Protein AF-R1EHR0-F1 (afdb_monomer)

Radius of gyration: 16.48 Å; Cα contacts (8 Å, |Δi|>4): 442; chains: 1; bounding box: 37×35×47 Å

InterPro domains:
  IPR012317 Poly(ADP-ribose) polymerase, catalytic domain [PF00644] (26-202)
  IPR012317 Poly(ADP-ribose) polymerase, catalytic domain [PS51059] (1-203)
  IPR051712 Mono-ADP-ribosyltransferase and antiviral protein [PTHR45740] (24-202)

pLDDT: mean 91.63, std 8.59, range [59.06, 98.81]

Solvent-accessible surface area (backbone atoms only — not comparable to full-atom values): 10746 Å² total; per-residue (Å²): 103,61,62,58,54,45,67,35,28,55,92,87,27,38,68,25,45,95,95,40,82,20,40,69,67,39,42,64,76,46,75,44,74,51,87,43,70,68,54,49,49,45,22,51,52,44,52,50,53,53,50,55,49,33,72,38,94,90,31,66,43,69,79,69,100,66,88,87,52,94,94,42,52,62,73,38,42,34,40,77,31,24,32,34,31,32,50,69,57,50,53,48,31,54,75,70,44,62,60,34,91,76,32,56,60,82,29,45,77,9,23,29,48,66,30,16,73,27,40,40,62,21,50,70,46,36,76,46,54,44,100,85,58,35,32,29,37,33,42,19,44,35,50,31,36,42,54,44,78,41,53,73,74,76,39,35,83,32,66,54,42,64,64,78,44,97,93,39,57,28,53,9,34,39,38,44,46,82,93,42,88,61,55,36,39,33,36,48,53,45,44,40,38,40,60,42,28,44,38,28,27,32,100

Sequence (203 aa):
MQVLLRTTPLNGHAAGCQGRPGLRGATVTKVERVENTLLWKSYCTKRAEMSQLAGLPGGAVPAIAIPRHEMLDASLNEIYLFHGTDPTTARLISRWGFDERVADMGGLYGAGTYFAENSCKSMQYTKQPNSSGEFTIIYSRVLLGHAFHTSARSQTQWRRAPDRQPGLPHDSVVASGGSQVHREFIVYDRAQTYPEFIIYFKP

Structure (mmCIF, N/CA/C/O backbone):
data_AF-R1EHR0-F1
#
_entry.id   AF-R1EHR0-F1
#
loop_
_atom_site.group_PDB
_atom_site.id
_atom_site.type_symbol
_atom_site.label_atom_id
_atom_site.label_alt_id
_atom_site.label_comp_id
_atom_site.label_asym_id
_atom_site.label_entity_id
_atom_site.label_seq_id
_atom_site.pdbx_PDB_ins_code
_atom_site.Cartn_x
_atom_site.Cartn_y
_atom_site.Cartn_z
_atom_site.occupancy
_atom_site.B_iso_or_equiv
_atom_site.auth_seq_id
_atom_site.auth_comp_id
_atom_site.auth_asym_id
_atom_site.auth_atom_id
_atom_site.pdbx_PDB_model_num
ATOM 1 N N . MET A 1 1 ? -6.532 -13.343 10.272 1.00 82.38 1 MET A N 1
ATOM 2 C CA . MET A 1 1 ? -6.351 -11.904 10.580 1.00 82.38 1 MET A CA 1
ATOM 3 C C . MET A 1 1 ? -5.867 -11.629 11.999 1.00 82.38 1 MET A C 1
ATOM 5 O O . MET A 1 1 ? -4.886 -10.915 12.125 1.00 82.38 1 MET A O 1
ATOM 9 N N . GLN A 1 2 ? -6.463 -12.198 13.057 1.00 84.56 2 GLN A N 1
ATOM 10 C CA . GLN A 1 2 ? -5.980 -11.980 14.434 1.00 84.56 2 GLN A CA 1
ATOM 11 C C . GLN A 1 2 ? -4.496 -12.333 14.624 1.00 84.56 2 GLN A C 1
ATOM 13 O O . GLN A 1 2 ? -3.740 -11.523 15.155 1.00 84.56 2 GLN A O 1
ATOM 18 N N . VAL A 1 3 ? -4.087 -13.525 14.172 1.00 82.31 3 VAL A N 1
ATOM 19 C CA . VAL A 1 3 ? -2.684 -13.971 14.207 1.00 82.31 3 VAL A CA 1
ATOM 20 C C . VAL A 1 3 ? -1.823 -13.031 13.371 1.00 82.31 3 VAL A C 1
ATOM 22 O O . VAL A 1 3 ? -0.918 -12.417 13.913 1.00 82.31 3 VAL A O 1
ATOM 25 N N . LEU A 1 4 ? -2.188 -12.822 12.102 1.00 84.81 4 LEU A N 1
ATOM 26 C CA . LEU A 1 4 ? -1.493 -11.921 11.178 1.00 84.81 4 LEU A CA 1
ATOM 27 C C . LEU A 1 4 ? -1.217 -10.532 11.790 1.00 84.81 4 LEU A C 1
ATOM 29 O O . LEU A 1 4 ? -0.087 -10.055 11.732 1.00 84.81 4 LEU A O 1
ATOM 33 N N . LEU A 1 5 ? -2.216 -9.896 12.411 1.00 81.38 5 LEU A N 1
ATOM 34 C CA . LEU A 1 5 ? -2.055 -8.578 13.031 1.00 81.38 5 LEU A CA 1
ATOM 35 C C . LEU A 1 5 ? -1.012 -8.605 14.161 1.00 81.38 5 LEU A C 1
ATOM 37 O O . LEU A 1 5 ? -0.211 -7.679 14.271 1.00 81.38 5 LEU A O 1
ATOM 41 N N . ARG A 1 6 ? -0.999 -9.677 14.966 1.00 81.44 6 ARG A N 1
ATOM 42 C CA . ARG A 1 6 ? -0.124 -9.846 16.138 1.00 81.44 6 ARG A CA 1
ATOM 43 C C . ARG A 1 6 ? 1.275 -10.378 15.812 1.00 81.44 6 ARG A C 1
ATOM 45 O O . ARG A 1 6 ? 2.187 -10.123 16.591 1.00 81.44 6 ARG A O 1
ATOM 52 N N . THR A 1 7 ? 1.454 -11.116 14.714 1.00 77.75 7 THR A N 1
ATOM 53 C CA . THR A 1 7 ? 2.721 -11.798 14.372 1.00 77.75 7 THR A CA 1
ATOM 54 C C 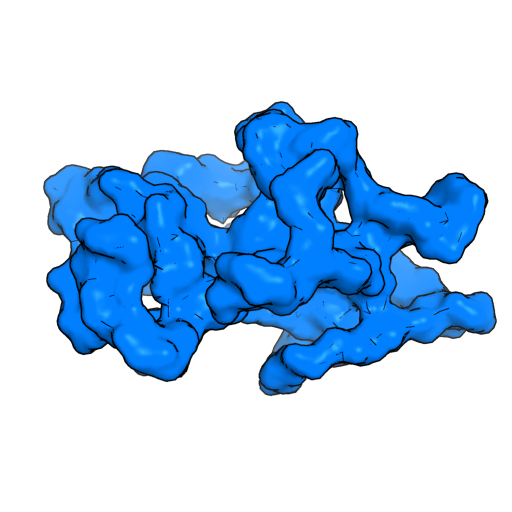. THR A 1 7 ? 3.551 -11.081 13.315 1.00 77.75 7 THR A C 1
ATOM 56 O O . THR A 1 7 ? 4.719 -11.404 13.145 1.00 77.75 7 THR A O 1
ATOM 59 N N . THR A 1 8 ? 2.972 -10.115 12.603 1.00 79.44 8 THR A N 1
ATOM 60 C CA . THR A 1 8 ? 3.698 -9.264 11.649 1.00 79.44 8 THR A CA 1
ATOM 61 C C . THR A 1 8 ? 4.453 -8.062 12.239 1.00 79.44 8 THR A C 1
ATOM 63 O O . THR A 1 8 ? 5.215 -7.467 11.478 1.00 79.44 8 THR A O 1
ATOM 66 N N . PRO A 1 9 ? 4.328 -7.649 13.521 1.00 79.06 9 PRO A N 1
ATOM 67 C CA . PRO A 1 9 ? 5.224 -6.642 14.083 1.00 79.06 9 PRO A CA 1
ATOM 68 C C . PRO A 1 9 ? 6.695 -7.053 13.962 1.00 79.06 9 PRO A C 1
ATOM 70 O O . PRO A 1 9 ? 7.036 -8.215 14.170 1.00 79.06 9 PRO A O 1
ATOM 73 N N . LEU A 1 10 ? 7.575 -6.092 13.668 1.00 76.75 10 LEU A N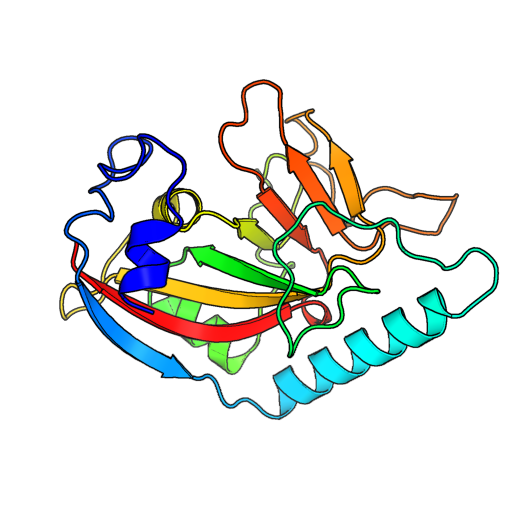 1
ATOM 74 C CA . LEU A 1 10 ? 9.018 -6.340 13.659 1.00 76.75 10 LEU A CA 1
ATOM 75 C C . LEU A 1 10 ? 9.487 -6.778 15.058 1.00 76.75 10 LEU A C 1
ATOM 77 O O . LEU A 1 10 ? 8.996 -6.253 16.059 1.00 76.75 10 LEU A O 1
ATOM 81 N N . ASN A 1 11 ? 10.424 -7.726 15.126 1.00 67.69 11 ASN A N 1
ATOM 82 C CA . ASN A 1 11 ? 10.955 -8.292 16.372 1.00 67.69 11 ASN A CA 1
ATOM 83 C C . ASN A 1 11 ? 11.207 -7.212 17.443 1.00 67.69 11 ASN A C 1
ATOM 85 O O . ASN A 1 11 ? 11.929 -6.248 17.210 1.00 67.69 11 ASN A O 1
ATOM 89 N N . GLY A 1 12 ? 10.580 -7.364 18.615 1.00 63.03 12 GLY A N 1
ATOM 90 C CA . GLY A 1 12 ? 10.666 -6.405 19.728 1.00 63.03 12 GLY A CA 1
ATOM 91 C C . GLY A 1 12 ? 9.600 -5.299 19.733 1.00 63.03 12 GLY A C 1
ATOM 92 O O . GLY A 1 12 ? 9.347 -4.712 20.779 1.00 63.03 12 GLY A O 1
ATOM 93 N N . HIS A 1 13 ? 8.888 -5.069 18.625 1.00 70.06 13 HIS A N 1
ATOM 94 C CA . HIS A 1 13 ? 7.850 -4.031 18.504 1.00 70.06 13 HIS A CA 1
ATOM 95 C C . HIS A 1 13 ? 6.428 -4.551 18.792 1.00 70.06 13 HIS A C 1
ATOM 97 O O . HIS A 1 13 ? 5.432 -3.894 18.488 1.00 70.06 13 HIS A O 1
ATOM 103 N N . ALA A 1 14 ? 6.295 -5.728 19.414 1.00 63.88 14 ALA A N 1
ATOM 104 C CA . ALA A 1 14 ? 4.995 -6.264 19.832 1.00 63.88 14 ALA A CA 1
ATOM 105 C C . ALA A 1 14 ? 4.290 -5.356 20.865 1.00 63.88 14 ALA A C 1
ATOM 107 O O . ALA A 1 14 ? 3.060 -5.325 20.927 1.00 63.88 14 ALA A O 1
ATOM 108 N N . ALA A 1 15 ? 5.066 -4.589 21.641 1.00 63.53 15 ALA A N 1
ATOM 109 C CA . ALA A 1 15 ? 4.585 -3.593 22.601 1.00 63.53 15 ALA A CA 1
ATOM 110 C C . ALA A 1 15 ? 4.277 -2.217 21.975 1.00 63.53 15 ALA A C 1
ATOM 112 O O . ALA A 1 15 ? 3.815 -1.329 22.685 1.00 63.53 15 ALA A O 1
ATOM 113 N N . GLY A 1 16 ? 4.462 -2.063 20.659 1.00 62.69 16 GLY A N 1
ATOM 114 C CA . GLY A 1 16 ? 4.126 -0.854 19.909 1.00 62.69 16 GLY A CA 1
ATOM 115 C C . GLY A 1 16 ? 5.330 -0.223 19.220 1.00 62.69 16 GLY A C 1
ATOM 116 O O . GLY A 1 16 ? 6.471 -0.642 19.401 1.00 62.69 16 GLY A O 1
ATOM 117 N N . CYS A 1 17 ? 5.056 0.806 18.421 1.00 69.56 17 CYS A N 1
ATOM 118 C CA . CYS A 1 17 ? 6.059 1.672 17.809 1.00 69.56 17 CYS A CA 1
ATOM 119 C C . CYS A 1 17 ? 5.778 3.120 18.225 1.00 69.56 17 CYS A C 1
ATOM 121 O O . CYS A 1 17 ? 4.619 3.532 18.222 1.00 69.56 17 CYS A O 1
ATOM 123 N N . GLN A 1 18 ? 6.822 3.898 18.538 1.00 66.25 18 GLN A N 1
ATOM 124 C CA . GLN A 1 18 ? 6.728 5.348 18.786 1.00 66.25 18 GLN A CA 1
ATOM 125 C C . GLN A 1 18 ? 5.614 5.760 19.779 1.00 66.25 18 GLN A C 1
ATOM 127 O O . GLN A 1 18 ? 4.762 6.588 19.465 1.00 66.25 18 GLN A O 1
ATOM 132 N N . GLY A 1 19 ? 5.586 5.165 20.977 1.00 59.06 19 GLY A N 1
ATOM 133 C CA . GLY A 1 19 ? 4.660 5.578 22.046 1.00 59.06 19 GLY A CA 1
ATOM 134 C C . GLY A 1 19 ? 3.182 5.229 21.817 1.00 59.06 19 GLY A C 1
ATOM 135 O O . GLY A 1 19 ? 2.318 5.740 22.524 1.00 59.06 19 GLY A O 1
ATOM 136 N N . ARG A 1 20 ? 2.868 4.370 20.839 1.00 65.88 20 ARG A N 1
ATOM 137 C CA . ARG A 1 20 ? 1.516 3.833 20.613 1.00 65.88 20 ARG A CA 1
ATOM 138 C C . ARG A 1 20 ? 1.333 2.479 21.313 1.00 65.88 20 ARG A C 1
ATOM 140 O O . ARG A 1 20 ? 2.311 1.737 21.407 1.00 65.88 20 ARG A O 1
ATOM 147 N N . PRO A 1 21 ? 0.107 2.127 21.752 1.00 64.62 21 PRO A N 1
ATOM 148 C CA . PRO A 1 21 ? -0.185 0.815 22.321 1.00 64.62 21 PRO A CA 1
ATOM 149 C C . PRO A 1 21 ? 0.243 -0.326 21.395 1.00 64.62 21 PRO A C 1
ATOM 151 O O . PRO A 1 21 ? 0.087 -0.255 20.173 1.00 64.62 21 PRO A O 1
ATOM 154 N N . GLY A 1 22 ? 0.793 -1.379 21.989 1.00 69.94 22 GLY A N 1
ATOM 155 C CA . GLY A 1 22 ? 1.277 -2.540 21.261 1.00 69.94 22 GLY A CA 1
ATOM 156 C C . GLY A 1 22 ? 0.188 -3.403 20.657 1.00 69.94 22 GLY A C 1
ATOM 157 O O . GLY A 1 22 ? -0.913 -3.512 21.180 1.00 69.94 22 GLY A O 1
ATOM 158 N N . LEU A 1 23 ? 0.541 -4.104 19.581 1.00 78.88 23 LEU A N 1
ATOM 159 C CA . LEU A 1 23 ? -0.352 -5.072 18.947 1.00 78.88 23 LEU A CA 1
ATOM 160 C C . LEU A 1 23 ? -0.431 -6.407 19.698 1.00 78.88 23 LEU A C 1
ATOM 162 O O . LEU A 1 23 ? -1.287 -7.221 19.374 1.00 78.88 23 LEU A O 1
ATOM 166 N N . ARG A 1 24 ? 0.411 -6.644 20.715 1.00 77.44 24 ARG A N 1
ATOM 167 C CA . ARG A 1 24 ? 0.415 -7.895 21.498 1.00 77.44 24 ARG A CA 1
ATOM 168 C C . ARG A 1 24 ? -0.945 -8.205 22.141 1.00 77.44 24 ARG A C 1
ATOM 170 O O . ARG A 1 24 ? -1.337 -9.369 22.160 1.00 77.44 24 ARG A O 1
ATOM 177 N N . GLY A 1 25 ? -1.639 -7.183 22.647 1.00 79.50 25 GLY A N 1
ATOM 178 C CA . GLY A 1 25 ? -2.981 -7.287 23.238 1.00 79.50 25 GLY A CA 1
ATOM 179 C C . GLY A 1 25 ? -4.120 -7.070 22.241 1.00 79.50 25 GLY A C 1
ATOM 180 O O . GLY A 1 25 ? -5.253 -7.474 22.508 1.00 79.50 25 GLY A O 1
ATOM 181 N N . ALA A 1 26 ? -3.808 -6.534 21.056 1.00 87.50 26 ALA A N 1
ATOM 182 C CA . ALA A 1 26 ? -4.821 -6.042 20.142 1.00 87.50 26 ALA A CA 1
ATOM 183 C C . ALA A 1 26 ? -5.785 -7.150 19.717 1.00 87.50 26 ALA A C 1
ATOM 185 O O . ALA A 1 26 ? -5.371 -8.202 19.219 1.00 87.50 26 ALA A O 1
ATOM 186 N N . THR A 1 27 ? -7.078 -6.925 19.900 1.00 92.56 27 THR A N 1
ATOM 187 C CA . THR A 1 27 ? -8.141 -7.872 19.565 1.00 92.56 27 THR A CA 1
ATOM 188 C C . THR A 1 27 ? -8.855 -7.400 18.312 1.00 92.56 27 THR A C 1
ATOM 190 O O . THR A 1 27 ? -9.436 -6.319 18.296 1.00 92.56 27 THR A O 1
ATOM 193 N N . VAL A 1 28 ? -8.792 -8.209 17.256 1.00 95.06 28 VAL A N 1
ATOM 194 C CA . VAL A 1 28 ? -9.558 -8.007 16.027 1.00 95.06 28 VAL A CA 1
ATOM 195 C C . VAL A 1 28 ? -11.023 -8.238 16.360 1.00 95.06 28 VAL A C 1
ATOM 197 O O . VAL A 1 28 ? -11.415 -9.344 16.723 1.00 95.06 28 VAL A O 1
ATOM 200 N N . THR A 1 29 ? -11.820 -7.186 16.243 1.00 96.06 29 THR A N 1
ATOM 201 C CA . THR A 1 29 ? -13.256 -7.218 16.528 1.00 96.06 29 THR A CA 1
ATOM 202 C C . THR A 1 29 ? -14.062 -7.529 15.278 1.00 96.06 29 THR A C 1
ATOM 204 O O . THR A 1 29 ? -15.100 -8.182 15.357 1.00 96.06 29 THR A O 1
ATOM 207 N N . LYS A 1 30 ? -13.578 -7.090 14.110 1.00 95.44 30 LYS A N 1
ATOM 208 C CA . LYS A 1 30 ? -14.251 -7.299 12.830 1.00 95.44 30 LYS A CA 1
ATOM 209 C C . LYS A 1 30 ? -13.258 -7.289 11.675 1.00 95.44 30 LYS A C 1
ATOM 211 O O . LYS A 1 30 ? -12.283 -6.544 11.682 1.00 95.44 30 LYS A O 1
ATOM 216 N N . VAL A 1 31 ? -13.537 -8.087 10.651 1.00 97.50 31 VAL A N 1
ATOM 217 C CA . VAL A 1 31 ? -12.852 -8.017 9.357 1.00 97.50 31 VAL A CA 1
ATOM 218 C C . VAL A 1 31 ? -13.921 -7.876 8.292 1.00 97.50 31 VAL A C 1
ATOM 220 O O . VAL A 1 31 ? -14.832 -8.693 8.221 1.00 97.50 31 VAL A O 1
ATOM 223 N N . GLU A 1 32 ? -13.808 -6.844 7.471 1.00 97.56 32 GLU A N 1
ATOM 224 C CA . GLU A 1 32 ? -14.659 -6.660 6.304 1.00 97.56 32 GLU A CA 1
ATOM 225 C C . GLU A 1 32 ? -13.831 -6.911 5.055 1.00 97.56 32 GLU A C 1
ATOM 227 O O . GLU A 1 32 ? -12.786 -6.288 4.868 1.00 97.56 32 GLU A O 1
ATOM 232 N N . ARG A 1 33 ? -14.300 -7.816 4.197 1.00 98.12 33 ARG A N 1
ATOM 233 C CA . ARG A 1 33 ? -13.772 -7.948 2.843 1.00 98.12 33 ARG A CA 1
ATOM 234 C C . ARG A 1 33 ? -14.441 -6.895 1.969 1.00 98.12 33 ARG A C 1
ATOM 236 O O . ARG A 1 33 ? -15.664 -6.784 1.956 1.00 98.12 33 ARG A O 1
ATOM 243 N N . VAL A 1 34 ? -13.638 -6.117 1.260 1.00 98.25 34 VAL A N 1
ATOM 244 C CA . VAL A 1 34 ? -14.128 -5.139 0.295 1.00 98.25 34 VAL A CA 1
ATOM 245 C C . VAL A 1 34 ? -14.455 -5.877 -0.996 1.00 98.25 34 VAL A C 1
ATOM 247 O O . VAL A 1 34 ? -13.596 -6.530 -1.589 1.00 98.25 34 VAL A O 1
ATOM 250 N N . GLU A 1 35 ? -15.707 -5.772 -1.428 1.00 97.94 35 GLU A N 1
ATOM 251 C CA . GLU A 1 35 ? -16.209 -6.336 -2.682 1.00 97.94 35 GLU A CA 1
ATOM 252 C C . GLU A 1 35 ? -16.620 -5.193 -3.614 1.00 97.94 35 GLU A C 1
ATOM 254 O O . GLU A 1 35 ? -17.795 -4.873 -3.774 1.00 97.94 35 GLU A O 1
ATOM 259 N N . ASN A 1 36 ? -15.624 -4.520 -4.195 1.00 98.44 36 ASN A N 1
ATOM 260 C CA . ASN A 1 36 ? -15.843 -3.379 -5.078 1.00 98.44 36 ASN A CA 1
ATOM 261 C C . ASN A 1 36 ? -15.431 -3.742 -6.508 1.00 98.44 36 ASN A C 1
ATOM 263 O O . ASN A 1 36 ? -14.244 -3.780 -6.834 1.00 98.44 36 ASN A O 1
ATOM 267 N N . THR A 1 37 ? -16.416 -4.010 -7.366 1.00 98.31 37 THR A N 1
ATOM 268 C CA . THR A 1 37 ? -16.192 -4.513 -8.730 1.00 98.31 37 THR A CA 1
ATOM 269 C C . THR A 1 37 ? -15.451 -3.520 -9.623 1.00 98.31 37 THR A C 1
ATOM 271 O O . THR A 1 37 ? -14.665 -3.940 -10.472 1.00 98.31 37 THR A O 1
ATOM 274 N N . LEU A 1 38 ? -15.649 -2.213 -9.425 1.00 98.44 38 LEU A N 1
ATOM 275 C CA . LEU A 1 38 ? -14.973 -1.175 -10.205 1.00 98.44 38 LEU A CA 1
ATOM 276 C C . LEU A 1 38 ? -13.492 -1.077 -9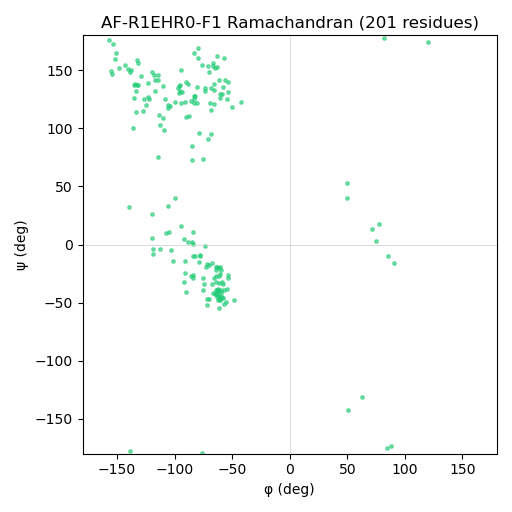.833 1.00 98.44 38 LEU A C 1
ATOM 278 O O . LEU A 1 38 ? -12.639 -1.081 -10.721 1.00 98.44 38 LEU A O 1
ATOM 282 N N . LEU A 1 39 ? -13.183 -1.059 -8.532 1.00 98.62 39 LEU A N 1
ATOM 283 C CA . LEU A 1 39 ? -11.796 -1.072 -8.058 1.00 98.62 39 LEU A CA 1
ATOM 284 C C . LEU A 1 39 ? -11.091 -2.368 -8.449 1.00 98.62 39 LEU A C 1
ATOM 286 O O . LEU A 1 39 ? -9.963 -2.325 -8.931 1.00 98.62 39 LEU A O 1
ATOM 290 N N . TRP A 1 40 ? -11.774 -3.507 -8.309 1.00 98.62 40 TRP A N 1
ATOM 291 C CA . TRP A 1 40 ? -11.230 -4.802 -8.704 1.00 98.62 40 TRP A CA 1
ATOM 292 C C . TRP A 1 40 ? -10.905 -4.843 -10.197 1.00 98.62 40 TRP A C 1
ATOM 294 O O . TRP A 1 40 ? -9.810 -5.244 -10.577 1.00 98.62 40 TRP A O 1
ATOM 304 N N . LYS A 1 41 ? -11.810 -4.354 -11.056 1.00 98.69 41 LYS A N 1
ATOM 305 C CA . LYS A 1 41 ? -11.562 -4.275 -12.500 1.00 98.69 41 LYS A CA 1
ATOM 306 C C . LYS A 1 41 ? -10.362 -3.381 -12.816 1.00 98.69 41 LYS A C 1
ATOM 308 O O . LYS A 1 41 ? -9.503 -3.802 -13.582 1.00 98.69 41 LYS A O 1
ATOM 313 N N . SER A 1 42 ? -10.280 -2.195 -12.207 1.00 98.56 42 SER A N 1
ATOM 314 C CA . SER A 1 42 ? -9.139 -1.284 -12.386 1.00 98.56 42 SER A CA 1
ATOM 315 C C . SER A 1 42 ? -7.819 -1.951 -11.995 1.00 98.56 42 SER A C 1
ATOM 317 O O . SER A 1 42 ? -6.851 -1.898 -12.751 1.00 98.56 42 SER A O 1
ATOM 319 N N . TYR A 1 43 ? -7.801 -2.624 -10.844 1.00 98.81 43 TYR A N 1
ATOM 320 C CA . TYR A 1 43 ? -6.645 -3.357 -10.344 1.00 98.81 43 TYR A CA 1
ATOM 321 C C . TYR A 1 43 ? -6.238 -4.512 -11.269 1.00 98.81 43 TYR A C 1
ATOM 323 O O . TYR A 1 43 ? -5.075 -4.634 -11.646 1.00 98.81 43 TYR A O 1
ATOM 331 N N . CYS A 1 44 ? -7.194 -5.342 -11.696 1.00 98.62 44 CYS A N 1
ATOM 332 C CA . CYS A 1 44 ? -6.929 -6.449 -12.612 1.00 98.62 44 CYS A CA 1
ATOM 333 C C . CYS A 1 44 ? -6.419 -5.972 -13.973 1.00 98.62 44 CYS A C 1
ATOM 335 O O . CYS A 1 44 ? -5.525 -6.604 -14.533 1.00 98.62 44 CYS A O 1
ATOM 337 N N . THR A 1 45 ? -6.953 -4.865 -14.499 1.00 98.75 45 THR A N 1
ATOM 338 C CA . THR A 1 45 ? -6.449 -4.255 -15.733 1.00 98.75 45 THR A CA 1
ATOM 339 C C . THR A 1 45 ? -4.999 -3.811 -15.561 1.00 98.75 45 THR A C 1
ATOM 341 O O . THR A 1 45 ? -4.172 -4.170 -16.397 1.00 98.75 45 THR A O 1
ATOM 344 N N . LYS A 1 46 ? -4.660 -3.132 -14.456 1.00 98.69 46 LYS A N 1
ATOM 345 C CA . LYS A 1 46 ? -3.275 -2.722 -14.190 1.00 98.69 46 LYS A CA 1
ATOM 346 C C . LYS A 1 46 ? -2.335 -3.918 -14.021 1.00 98.69 46 LYS A C 1
ATOM 348 O O . LYS A 1 46 ? -1.241 -3.927 -14.575 1.00 98.69 46 LYS A O 1
ATOM 353 N N . ARG A 1 47 ? -2.779 -4.965 -13.319 1.00 98.56 47 ARG A N 1
ATOM 354 C CA . ARG A 1 47 ? -2.040 -6.229 -13.175 1.00 98.56 47 ARG A CA 1
ATOM 355 C C . ARG A 1 47 ? -1.756 -6.878 -14.531 1.00 98.56 47 ARG A C 1
ATOM 357 O O . ARG A 1 47 ? -0.634 -7.310 -14.772 1.00 98.56 47 ARG A O 1
ATOM 364 N N . ALA A 1 48 ? -2.747 -6.928 -15.421 1.00 98.38 48 ALA A N 1
ATOM 365 C CA . ALA A 1 48 ? -2.586 -7.487 -16.762 1.00 98.38 48 ALA A CA 1
ATOM 366 C C . ALA A 1 48 ? -1.630 -6.651 -17.631 1.00 98.38 48 ALA A C 1
ATOM 368 O O . ALA A 1 48 ? -0.782 -7.223 -18.308 1.00 98.38 48 ALA A O 1
ATOM 369 N N . GLU A 1 49 ? -1.723 -5.319 -17.571 1.00 98.06 49 GLU A N 1
ATOM 370 C CA . GLU A 1 49 ? -0.792 -4.396 -18.238 1.00 98.06 49 GLU A CA 1
ATOM 371 C C . GLU A 1 49 ? 0.655 -4.645 -17.786 1.00 98.06 49 GLU A C 1
ATOM 373 O O . GLU A 1 49 ? 1.535 -4.877 -18.615 1.00 98.06 49 GLU A O 1
ATOM 378 N N . MET A 1 50 ? 0.898 -4.679 -16.472 1.00 98.00 50 MET A N 1
ATOM 379 C CA . MET A 1 50 ? 2.230 -4.943 -15.916 1.00 98.00 50 MET A CA 1
ATOM 380 C C . MET A 1 50 ? 2.744 -6.339 -16.293 1.00 98.00 50 MET A C 1
ATOM 382 O O . MET A 1 50 ? 3.917 -6.484 -16.620 1.00 98.00 50 MET A O 1
ATOM 386 N N . SER A 1 51 ? 1.872 -7.354 -16.310 1.00 97.62 51 SER A N 1
ATOM 387 C CA . SER A 1 51 ? 2.211 -8.717 -16.750 1.00 97.62 51 SER A CA 1
ATOM 388 C C . SER A 1 51 ? 2.648 -8.761 -18.216 1.00 97.62 51 SER A C 1
ATOM 390 O O . SER A 1 51 ? 3.667 -9.368 -18.542 1.00 97.62 51 SER A O 1
ATOM 392 N N . GLN A 1 52 ? 1.930 -8.063 -19.101 1.00 96.75 52 GLN A N 1
ATOM 393 C CA . GLN A 1 52 ? 2.295 -7.970 -20.515 1.00 96.75 52 GLN A CA 1
ATOM 394 C C . GLN A 1 52 ? 3.647 -7.282 -20.703 1.00 96.75 52 GLN A C 1
ATOM 396 O O . GLN A 1 52 ? 4.490 -7.795 -21.435 1.00 96.75 52 GLN A O 1
ATOM 401 N N . LEU A 1 53 ? 3.879 -6.163 -20.008 1.00 94.38 53 LEU A N 1
ATOM 402 C CA . LEU A 1 53 ? 5.161 -5.458 -20.042 1.00 94.38 53 LEU A CA 1
ATOM 403 C C . LEU A 1 53 ? 6.304 -6.325 -19.501 1.00 94.38 53 LEU A C 1
ATOM 405 O O . LEU A 1 53 ? 7.390 -6.324 -20.078 1.00 94.38 53 LEU A O 1
ATOM 409 N N . ALA A 1 54 ? 6.055 -7.101 -18.443 1.00 94.44 54 ALA A N 1
ATOM 410 C CA . ALA A 1 54 ? 7.041 -8.007 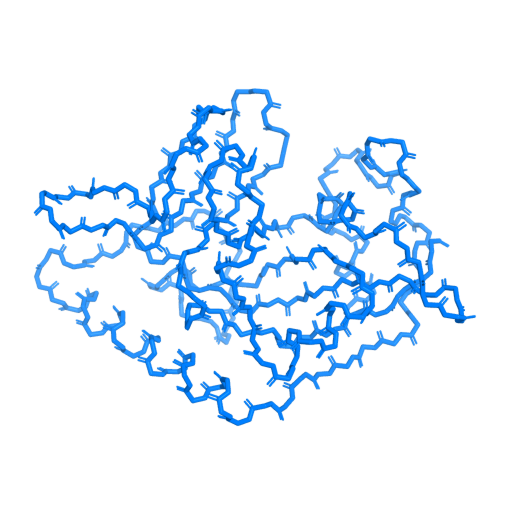-17.865 1.00 94.44 54 ALA A CA 1
ATOM 411 C C . ALA A 1 54 ? 7.434 -9.158 -18.808 1.00 94.44 54 ALA A 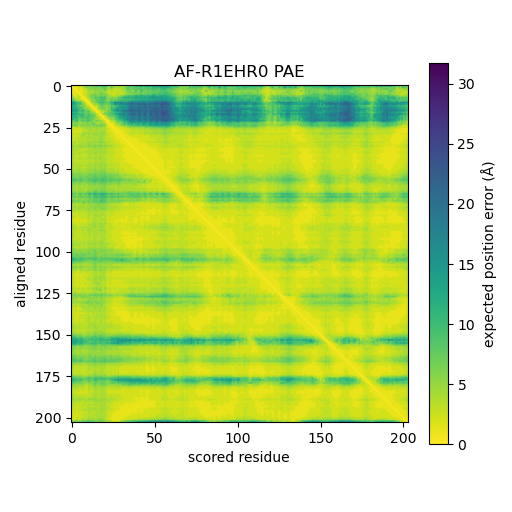C 1
ATOM 413 O O . ALA A 1 54 ? 8.563 -9.645 -18.746 1.00 94.44 54 ALA A O 1
ATOM 414 N N . GLY A 1 55 ? 6.522 -9.569 -19.696 1.00 92.62 55 GLY A N 1
ATOM 415 C CA . GLY A 1 55 ? 6.760 -10.593 -20.715 1.00 92.62 55 GLY A CA 1
ATOM 416 C C . GLY A 1 55 ? 7.556 -10.117 -21.937 1.00 92.62 55 GLY A C 1
ATOM 417 O O . GLY A 1 55 ? 7.965 -10.946 -22.751 1.00 92.62 55 GLY A O 1
ATOM 418 N N . LEU A 1 56 ? 7.789 -8.809 -22.091 1.00 92.81 56 LEU A N 1
ATOM 419 C CA . LEU A 1 56 ? 8.593 -8.269 -23.190 1.00 92.81 56 LEU A CA 1
ATOM 420 C C . LEU A 1 56 ? 10.101 -8.487 -22.952 1.00 92.81 56 LEU A C 1
ATOM 422 O O . LEU A 1 56 ? 10.549 -8.561 -21.804 1.00 92.81 56 LEU A O 1
ATOM 426 N N . PRO A 1 57 ? 10.930 -8.537 -24.015 1.00 92.81 57 PRO A N 1
ATOM 427 C CA . PRO A 1 57 ? 12.385 -8.581 -23.875 1.00 92.81 57 PRO A CA 1
ATOM 428 C C . PRO A 1 57 ? 12.915 -7.419 -23.022 1.00 92.81 57 PRO A C 1
ATOM 430 O O . PRO A 1 57 ? 12.641 -6.255 -23.302 1.00 92.81 57 PRO A O 1
ATOM 433 N N . GLY A 1 58 ? 13.668 -7.737 -21.965 1.00 86.44 58 GLY A N 1
ATOM 434 C CA . GLY A 1 58 ? 14.167 -6.743 -21.003 1.00 86.44 58 GLY A CA 1
ATOM 435 C C . GLY A 1 58 ? 13.113 -6.207 -20.022 1.00 86.44 58 GLY A C 1
ATOM 436 O O . GLY A 1 58 ? 13.432 -5.347 -19.205 1.00 86.44 58 GLY A O 1
ATOM 437 N N . GLY A 1 59 ? 11.880 -6.718 -20.076 1.00 90.69 59 GLY A N 1
ATOM 438 C CA . GLY A 1 59 ? 10.773 -6.347 -19.195 1.00 90.69 59 GLY A CA 1
ATOM 439 C C . GLY A 1 59 ? 10.745 -7.093 -17.862 1.00 90.69 59 GLY A C 1
ATOM 440 O O . GLY A 1 59 ? 9.994 -6.703 -16.975 1.00 90.69 59 GLY A O 1
ATOM 441 N N . ALA A 1 60 ? 11.564 -8.131 -17.677 1.00 94.06 60 ALA A N 1
ATOM 442 C CA . ALA A 1 60 ? 11.557 -8.932 -16.455 1.00 94.06 60 ALA A CA 1
ATOM 443 C C . ALA A 1 60 ? 11.721 -8.064 -15.194 1.00 94.06 60 ALA A C 1
ATOM 445 O O . ALA A 1 60 ? 12.607 -7.207 -15.109 1.00 94.06 60 ALA A O 1
ATOM 446 N N . VAL A 1 61 ? 10.854 -8.297 -14.212 1.00 96.44 61 VAL A N 1
ATOM 447 C CA . VAL A 1 61 ? 10.824 -7.560 -12.948 1.00 96.44 61 VAL A CA 1
ATOM 448 C C . VAL A 1 61 ? 11.812 -8.191 -11.957 1.00 96.44 61 VAL A C 1
ATOM 450 O O . VAL A 1 61 ? 11.697 -9.384 -11.662 1.00 96.44 61 VAL A O 1
ATOM 453 N N . PRO A 1 62 ? 12.778 -7.430 -11.406 1.00 96.06 62 PRO A N 1
ATOM 454 C CA . PRO A 1 62 ? 13.636 -7.915 -10.333 1.00 96.06 62 PRO A CA 1
ATOM 455 C C . PRO A 1 62 ? 12.817 -8.286 -9.093 1.00 96.06 62 PRO A C 1
ATOM 457 O O . PRO A 1 62 ? 12.004 -7.496 -8.609 1.00 96.06 62 PRO A O 1
ATOM 460 N N . ALA A 1 63 ? 13.042 -9.490 -8.570 1.00 95.50 63 ALA A N 1
ATOM 461 C CA . ALA A 1 63 ? 12.312 -9.988 -7.414 1.00 95.50 63 ALA A CA 1
ATOM 462 C C . ALA A 1 63 ? 12.674 -9.212 -6.139 1.00 95.50 63 ALA A C 1
ATOM 464 O O . ALA A 1 63 ? 13.849 -9.023 -5.817 1.00 95.50 63 ALA A O 1
ATOM 465 N N . ILE A 1 64 ? 11.659 -8.834 -5.367 1.00 94.19 64 ILE A N 1
ATOM 466 C CA . ILE A 1 64 ? 11.826 -8.309 -4.011 1.00 94.19 64 ILE A CA 1
ATOM 467 C C . ILE A 1 64 ? 11.791 -9.493 -3.037 1.00 94.19 64 ILE A C 1
ATOM 469 O O . ILE A 1 64 ? 10.990 -10.416 -3.176 1.00 94.19 64 ILE A O 1
ATOM 473 N N . ALA A 1 65 ? 12.649 -9.479 -2.014 1.00 90.31 65 ALA A N 1
ATOM 474 C CA . ALA A 1 65 ? 12.614 -10.479 -0.949 1.00 90.31 65 ALA A CA 1
ATOM 475 C C . ALA A 1 65 ? 11.373 -10.276 -0.059 1.00 90.31 65 ALA A C 1
ATOM 477 O O . ALA A 1 65 ? 11.403 -9.504 0.908 1.00 90.31 65 ALA A O 1
ATOM 478 N N . ILE A 1 66 ? 10.279 -10.946 -0.419 1.00 80.88 66 ILE A N 1
ATOM 479 C CA . ILE A 1 66 ? 8.984 -10.924 0.267 1.00 80.88 66 ILE A CA 1
ATOM 480 C C . ILE A 1 66 ? 8.385 -12.340 0.353 1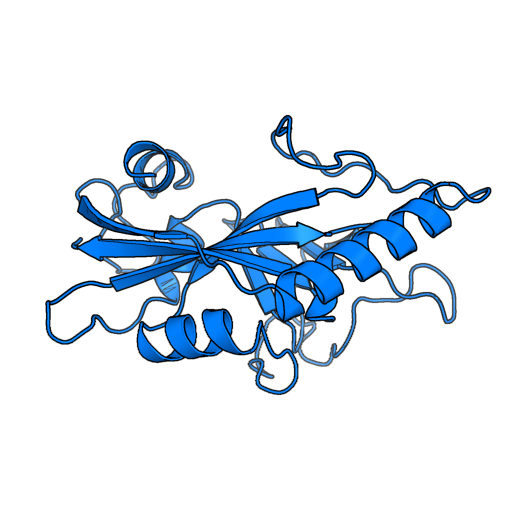.00 80.88 66 ILE A C 1
ATOM 482 O O . ILE A 1 66 ? 8.657 -13.173 -0.517 1.00 80.88 66 ILE A O 1
ATOM 486 N N . PRO A 1 67 ? 7.580 -12.649 1.388 1.00 81.12 67 PRO A N 1
ATOM 487 C CA . PRO A 1 67 ? 6.888 -13.931 1.474 1.00 81.12 67 PRO A CA 1
ATOM 488 C C . PRO A 1 67 ? 5.971 -14.151 0.266 1.00 81.12 67 PRO A C 1
ATOM 490 O O . PRO A 1 67 ? 5.153 -13.292 -0.062 1.00 81.12 67 PRO A O 1
ATOM 493 N N . ARG A 1 68 ? 6.091 -15.314 -0.383 1.00 79.81 68 ARG A N 1
ATOM 494 C CA . ARG A 1 68 ? 5.189 -15.700 -1.475 1.00 79.81 68 ARG A CA 1
ATOM 495 C C . ARG A 1 68 ? 3.795 -16.005 -0.937 1.00 79.81 68 ARG A C 1
ATOM 497 O O . ARG A 1 68 ? 3.646 -16.539 0.159 1.00 79.81 68 ARG A O 1
ATOM 504 N N . HIS A 1 69 ? 2.794 -15.729 -1.759 1.00 88.50 69 HIS A N 1
ATOM 505 C CA . HIS A 1 69 ? 1.404 -16.052 -1.488 1.00 88.50 69 HIS A CA 1
ATOM 506 C C . HIS A 1 69 ? 0.794 -16.684 -2.743 1.00 88.50 69 HIS A C 1
ATOM 508 O O . HIS A 1 69 ? 0.955 -16.154 -3.836 1.00 88.50 69 HIS A O 1
ATOM 514 N N . GLU A 1 70 ? 0.096 -17.807 -2.593 1.00 88.88 70 GLU A N 1
ATOM 515 C CA . GLU A 1 70 ? -0.401 -18.636 -3.708 1.00 88.88 70 GLU A CA 1
ATOM 516 C C . GLU A 1 70 ? -1.348 -17.900 -4.672 1.00 88.88 70 GLU A C 1
ATOM 518 O O . GLU A 1 70 ? -1.347 -18.160 -5.869 1.00 88.88 70 GLU A O 1
ATOM 523 N N . MET A 1 71 ? -2.126 -16.946 -4.155 1.00 89.94 71 MET A N 1
ATOM 524 C CA . MET A 1 71 ? -3.069 -16.140 -4.942 1.00 89.94 71 MET A CA 1
ATOM 525 C C . MET A 1 71 ? -2.473 -14.860 -5.557 1.00 89.94 71 MET A C 1
ATOM 527 O O . MET A 1 71 ? -3.238 -14.068 -6.114 1.00 89.94 71 MET A O 1
ATOM 531 N N . LEU A 1 72 ? -1.172 -14.600 -5.384 1.00 95.38 72 LEU A N 1
ATOM 532 C CA . LEU A 1 72 ? -0.511 -13.374 -5.849 1.00 95.38 72 LEU A CA 1
ATOM 533 C C . LEU A 1 72 ? 0.521 -13.688 -6.934 1.00 95.38 72 LEU A C 1
ATOM 535 O O . LEU A 1 72 ? 1.194 -14.718 -6.899 1.00 95.38 72 LEU A O 1
ATOM 539 N N . ASP A 1 73 ? 0.670 -12.774 -7.886 1.00 95.12 73 ASP A N 1
ATOM 540 C CA . ASP A 1 73 ? 1.679 -12.866 -8.930 1.00 95.12 73 ASP A CA 1
ATOM 541 C C . ASP A 1 73 ? 3.063 -12.445 -8.423 1.00 95.12 73 ASP A C 1
ATOM 543 O O . ASP A 1 73 ? 3.438 -11.267 -8.413 1.00 95.12 73 ASP A O 1
ATOM 547 N N . ALA A 1 74 ? 3.857 -13.437 -8.026 1.00 94.06 74 ALA A N 1
ATOM 548 C CA . ALA A 1 74 ? 5.236 -13.213 -7.609 1.00 94.06 74 ALA A CA 1
ATOM 549 C C . ALA A 1 74 ? 6.107 -12.592 -8.720 1.00 94.06 74 ALA A C 1
ATOM 551 O O . ALA A 1 74 ? 7.079 -11.912 -8.398 1.00 94.06 74 ALA A O 1
ATOM 552 N N . SER A 1 75 ? 5.766 -12.780 -10.005 1.00 94.56 75 SER A N 1
ATOM 553 C CA . SER A 1 75 ? 6.520 -12.189 -11.124 1.00 94.56 75 SER A CA 1
ATOM 554 C C . SER A 1 75 ? 6.349 -10.674 -11.226 1.00 94.56 75 SER A C 1
ATOM 556 O O . SER A 1 75 ? 7.176 -10.007 -11.836 1.00 94.56 75 SER A O 1
ATOM 558 N N . LEU A 1 76 ? 5.319 -10.118 -10.583 1.00 97.25 76 LEU A N 1
ATOM 559 C CA . LEU A 1 76 ? 5.044 -8.681 -10.534 1.00 97.25 76 LEU A CA 1
ATOM 560 C C . LEU A 1 76 ? 5.340 -8.060 -9.170 1.00 97.25 76 LEU A C 1
ATOM 562 O O . LEU A 1 76 ? 4.958 -6.913 -8.920 1.00 97.25 76 LEU A O 1
ATOM 566 N N . ASN A 1 77 ? 5.979 -8.814 -8.270 1.00 97.62 77 ASN A N 1
ATOM 567 C CA . ASN A 1 77 ? 6.084 -8.450 -6.861 1.00 97.62 77 ASN A CA 1
ATOM 568 C C . ASN A 1 77 ? 4.703 -8.082 -6.262 1.00 97.62 77 ASN A C 1
ATOM 570 O O . ASN A 1 77 ? 4.587 -7.114 -5.507 1.00 97.62 77 ASN A O 1
ATOM 574 N N . GLU A 1 78 ? 3.641 -8.815 -6.629 1.00 98.12 78 GLU A N 1
ATOM 575 C CA . GLU A 1 78 ? 2.310 -8.645 -6.038 1.00 98.12 78 GLU A CA 1
ATOM 576 C C . GLU A 1 78 ? 2.339 -9.139 -4.587 1.00 98.12 78 GLU A C 1
ATOM 578 O O . GLU A 1 78 ? 2.665 -10.296 -4.312 1.00 98.12 78 GLU A O 1
ATOM 583 N N . ILE A 1 79 ? 2.002 -8.259 -3.645 1.00 97.00 79 ILE A N 1
ATOM 584 C CA . ILE A 1 79 ? 2.081 -8.549 -2.213 1.00 97.00 79 ILE A CA 1
ATOM 585 C C . ILE A 1 79 ? 0.901 -7.962 -1.449 1.00 97.00 79 ILE A C 1
ATOM 587 O O . ILE A 1 79 ? 0.353 -6.921 -1.810 1.00 97.00 79 ILE A O 1
ATOM 591 N N . TYR A 1 80 ? 0.541 -8.609 -0.344 1.00 97.38 80 TYR A N 1
ATOM 592 C CA . TYR A 1 80 ? -0.305 -7.989 0.658 1.00 97.38 80 TYR A CA 1
ATOM 593 C C . TYR A 1 80 ? 0.469 -7.101 1.633 1.00 97.38 80 TYR A C 1
ATOM 595 O O . TYR A 1 80 ? 1.370 -7.569 2.333 1.00 97.38 80 TYR A O 1
ATOM 603 N N . LEU A 1 81 ? 0.051 -5.845 1.762 1.00 97.38 81 LEU A N 1
ATOM 604 C CA . LEU A 1 81 ? 0.657 -4.886 2.683 1.00 97.38 81 LEU A CA 1
ATOM 605 C C . LEU A 1 81 ? -0.388 -4.153 3.523 1.00 97.38 81 LEU A C 1
ATOM 607 O O . LEU A 1 81 ? -1.554 -4.014 3.145 1.00 97.38 81 LEU A O 1
ATOM 611 N N . PHE A 1 82 ? 0.048 -3.655 4.678 1.00 97.44 82 PHE A N 1
ATOM 612 C CA . PHE A 1 82 ? -0.778 -2.869 5.580 1.00 97.44 82 PHE A CA 1
ATOM 613 C C . PHE A 1 82 ? -0.733 -1.385 5.243 1.00 97.44 82 PHE A C 1
ATOM 615 O O . PHE A 1 82 ? 0.343 -0.809 5.089 1.00 97.44 82 PHE A O 1
ATOM 622 N N . HIS A 1 83 ? -1.889 -0.738 5.296 1.00 97.62 83 HIS A N 1
ATOM 623 C CA . HIS A 1 83 ? -2.033 0.711 5.276 1.00 97.62 83 HIS A CA 1
ATOM 624 C C . HIS A 1 83 ? -2.833 1.159 6.500 1.00 97.62 83 HIS A C 1
ATOM 626 O O . HIS A 1 83 ? -3.964 0.721 6.715 1.00 97.62 83 HIS A O 1
ATOM 632 N N . GLY A 1 84 ? -2.231 1.999 7.337 1.00 94.94 84 GLY A N 1
ATOM 633 C CA . GLY A 1 84 ? -2.877 2.515 8.538 1.00 94.94 84 GLY A CA 1
ATOM 634 C C . GLY A 1 84 ? -3.548 3.843 8.256 1.00 94.94 84 GLY A C 1
ATOM 635 O O . GLY A 1 84 ? -2.935 4.730 7.673 1.00 94.94 84 GLY A O 1
ATOM 636 N N . THR A 1 85 ? -4.800 3.977 8.674 1.00 95.12 85 THR A N 1
ATOM 637 C CA . THR A 1 85 ? -5.578 5.200 8.496 1.00 95.12 85 THR A CA 1
ATOM 638 C C . THR A 1 85 ? -6.708 5.253 9.527 1.00 95.12 85 THR A C 1
ATOM 640 O O . THR A 1 85 ? -6.864 4.328 10.328 1.00 95.12 85 THR A O 1
ATOM 643 N N . ASP A 1 86 ? -7.475 6.336 9.567 1.00 94.12 86 ASP A N 1
ATOM 644 C CA . ASP A 1 86 ? -8.653 6.433 10.429 1.00 94.12 86 ASP A CA 1
ATOM 645 C C . ASP A 1 86 ? -9.879 5.712 9.815 1.00 94.12 86 ASP A C 1
ATOM 647 O O . ASP A 1 86 ? -9.930 5.475 8.602 1.00 94.12 86 ASP A O 1
ATOM 651 N N . PRO A 1 87 ? -10.896 5.357 10.622 1.00 95.12 87 PRO A N 1
ATOM 652 C CA . PRO A 1 87 ? -12.069 4.627 10.141 1.00 95.12 87 PRO A CA 1
ATOM 653 C C . PRO A 1 87 ? -12.841 5.324 9.012 1.00 95.12 87 PRO A C 1
ATOM 655 O O . PRO A 1 87 ? -13.389 4.642 8.143 1.00 95.12 87 PRO A O 1
ATOM 658 N N . THR A 1 88 ? -12.896 6.660 9.001 1.00 95.44 88 THR A N 1
ATOM 659 C CA . THR A 1 88 ? -13.604 7.428 7.967 1.00 95.44 88 THR A CA 1
ATOM 660 C C . THR A 1 88 ? -12.857 7.331 6.644 1.00 95.44 88 THR A C 1
ATOM 662 O O . THR A 1 88 ? -13.450 6.986 5.619 1.00 95.44 88 THR A O 1
ATOM 665 N N . THR A 1 89 ? -11.543 7.533 6.671 1.00 96.69 89 THR A N 1
ATOM 666 C CA . THR A 1 89 ? -10.686 7.395 5.490 1.00 96.69 89 THR A CA 1
ATOM 667 C C . THR A 1 89 ? -10.669 5.957 4.968 1.00 96.69 89 THR A C 1
ATOM 669 O O . THR A 1 89 ? -10.776 5.747 3.761 1.00 96.69 89 THR A O 1
ATOM 672 N N . ALA A 1 90 ? -10.658 4.944 5.843 1.00 97.25 90 ALA A N 1
ATOM 673 C CA . ALA A 1 90 ? -10.762 3.545 5.420 1.00 97.25 90 ALA A CA 1
ATOM 674 C C . ALA A 1 90 ? -12.059 3.256 4.647 1.00 97.25 90 ALA A C 1
ATOM 676 O O . ALA A 1 90 ? -12.048 2.554 3.633 1.00 97.25 90 ALA A O 1
ATOM 677 N N . ARG A 1 91 ? -13.183 3.846 5.078 1.00 96.44 91 ARG A N 1
ATOM 678 C CA . ARG A 1 91 ? -14.456 3.755 4.350 1.00 96.44 91 ARG A CA 1
ATOM 679 C C . ARG A 1 91 ? -14.391 4.440 2.991 1.00 96.44 91 ARG A C 1
ATOM 681 O O . ARG A 1 91 ? -14.887 3.861 2.026 1.00 96.44 91 ARG A O 1
ATOM 688 N N . LEU A 1 92 ? -13.777 5.619 2.893 1.00 97.62 92 LEU A N 1
ATOM 689 C CA . LEU A 1 92 ? -13.576 6.297 1.609 1.00 97.62 92 LEU A CA 1
ATOM 690 C C . LEU A 1 92 ? -12.731 5.442 0.658 1.00 97.62 92 LEU A C 1
ATOM 692 O O . LEU A 1 92 ? -13.168 5.191 -0.463 1.00 97.62 92 LEU A O 1
ATOM 696 N N . ILE A 1 93 ? -11.608 4.901 1.138 1.00 98.38 93 ILE A N 1
ATOM 697 C CA . ILE A 1 93 ? -10.722 4.030 0.355 1.00 98.38 93 ILE A CA 1
ATOM 698 C C . ILE A 1 93 ? -11.460 2.777 -0.137 1.00 98.38 93 ILE A C 1
ATOM 700 O O . ILE A 1 93 ? -11.336 2.409 -1.300 1.00 98.38 93 ILE A O 1
ATOM 704 N N . SER A 1 94 ? -12.299 2.144 0.691 1.00 98.19 94 SER A N 1
ATOM 705 C CA . SER A 1 94 ? -13.070 0.965 0.250 1.00 98.19 94 SER A CA 1
ATOM 706 C C . SER A 1 94 ? -14.075 1.253 -0.875 1.00 98.19 94 SER A C 1
ATOM 708 O O . SER A 1 94 ? -14.407 0.365 -1.662 1.00 98.19 94 SER A O 1
ATOM 710 N N . ARG A 1 95 ? -14.573 2.493 -0.962 1.00 97.94 95 ARG A N 1
ATOM 711 C CA . ARG A 1 95 ? -15.560 2.904 -1.972 1.00 97.94 95 ARG A CA 1
ATOM 712 C C . ARG A 1 95 ? -14.895 3.421 -3.242 1.00 97.94 95 ARG A C 1
ATOM 714 O O . ARG A 1 95 ? -15.353 3.097 -4.333 1.00 97.94 95 ARG A O 1
ATOM 721 N N . TRP A 1 96 ? -13.829 4.201 -3.091 1.00 98.06 96 TRP A N 1
ATOM 722 C CA . TRP A 1 96 ? -13.254 5.009 -4.169 1.00 98.06 96 TRP A CA 1
ATOM 723 C C . TRP A 1 96 ? -11.810 4.651 -4.524 1.00 98.06 96 TRP A C 1
ATOM 725 O O . TRP A 1 96 ? -11.279 5.176 -5.499 1.00 98.06 96 TRP A O 1
ATOM 735 N N . GLY A 1 97 ? -11.204 3.723 -3.785 1.00 98.31 97 GLY A N 1
ATOM 736 C CA . GLY A 1 97 ? -9.798 3.367 -3.915 1.00 98.31 97 GLY A CA 1
ATOM 737 C C . GLY A 1 97 ? -8.896 4.339 -3.165 1.00 98.31 97 GLY A C 1
ATOM 738 O O . GLY A 1 97 ? -9.348 5.315 -2.564 1.00 98.31 97 GLY A O 1
ATOM 739 N N . PHE A 1 98 ? -7.599 4.050 -3.189 1.00 98.19 98 PHE A N 1
ATOM 740 C CA . PHE A 1 98 ? -6.592 5.017 -2.772 1.00 98.19 98 PHE A CA 1
ATOM 741 C C . PHE A 1 98 ? -6.562 6.196 -3.756 1.00 98.19 98 PHE A C 1
ATOM 743 O O . PHE A 1 98 ? -6.938 6.054 -4.921 1.00 98.19 98 PHE A O 1
ATOM 750 N N . ASP A 1 99 ? -6.142 7.363 -3.279 1.00 95.69 99 ASP A N 1
ATOM 751 C CA . ASP A 1 99 ? -6.031 8.571 -4.094 1.00 95.69 99 ASP A CA 1
ATOM 752 C C . ASP A 1 99 ? -4.708 9.266 -3.774 1.00 95.69 99 ASP A C 1
ATOM 754 O O . ASP A 1 99 ? -4.561 9.951 -2.763 1.00 95.69 99 ASP A O 1
ATOM 758 N N . GLU A 1 100 ? -3.718 9.063 -4.637 1.00 91.75 100 GLU A N 1
ATOM 759 C CA . GLU A 1 100 ? -2.390 9.655 -4.508 1.00 91.75 100 GLU A CA 1
ATOM 760 C C . GLU A 1 100 ? -2.412 11.192 -4.551 1.00 91.75 100 GLU A C 1
ATOM 762 O O . GLU A 1 100 ? -1.492 11.835 -4.049 1.00 91.75 100 GLU A O 1
ATOM 767 N N . ARG A 1 101 ? -3.473 11.810 -5.090 1.00 92.81 101 ARG A N 1
ATOM 768 C CA . ARG A 1 101 ? -3.579 13.273 -5.230 1.00 92.81 101 ARG A CA 1
ATOM 769 C C . ARG A 1 101 ? -3.825 13.977 -3.899 1.00 92.81 101 ARG A C 1
ATOM 771 O O . ARG A 1 101 ? -3.599 15.180 -3.802 1.00 92.81 101 ARG A O 1
ATOM 778 N N . VAL A 1 102 ? -4.292 13.241 -2.890 1.00 92.56 102 VAL A N 1
ATOM 779 C CA . VAL A 1 102 ? -4.475 13.736 -1.515 1.00 92.56 102 VAL A CA 1
ATOM 780 C C . VAL A 1 102 ? -3.390 13.220 -0.564 1.00 92.56 102 VAL A C 1
ATOM 782 O O . VAL A 1 102 ? -3.522 13.358 0.651 1.00 92.56 102 VAL A O 1
ATOM 785 N N . ALA A 1 103 ? -2.327 12.608 -1.099 1.00 90.56 103 ALA A N 1
ATOM 786 C CA . ALA A 1 103 ? -1.207 12.130 -0.302 1.00 90.56 103 ALA A CA 1
ATOM 787 C C . ALA A 1 103 ? -0.469 13.280 0.401 1.00 90.56 103 ALA A C 1
ATOM 789 O O . ALA A 1 103 ? -0.432 14.418 -0.071 1.00 90.56 103 ALA A O 1
ATOM 790 N N . ASP A 1 104 ? 0.161 12.959 1.533 1.00 88.75 104 ASP A N 1
ATOM 791 C CA . ASP A 1 104 ? 0.979 13.915 2.274 1.00 88.75 104 ASP A CA 1
ATOM 792 C C . ASP A 1 104 ? 2.218 14.315 1.459 1.00 88.75 104 ASP A C 1
ATOM 794 O O . ASP A 1 104 ? 3.075 13.496 1.116 1.00 88.75 104 ASP A O 1
ATOM 798 N N . MET A 1 105 ? 2.323 15.611 1.190 1.00 86.19 105 MET A N 1
ATOM 799 C CA . MET A 1 105 ? 3.419 16.230 0.448 1.00 86.19 105 MET A CA 1
ATOM 800 C C . MET A 1 105 ? 4.728 16.260 1.248 1.00 86.19 105 MET A C 1
ATOM 802 O O . MET A 1 105 ? 5.798 16.452 0.674 1.00 86.19 105 MET A O 1
ATOM 806 N N . GLY A 1 106 ? 4.651 16.063 2.568 1.00 87.50 106 GLY A N 1
ATOM 807 C CA . GLY A 1 106 ? 5.792 15.923 3.470 1.00 87.50 106 GLY A CA 1
ATOM 808 C C . GLY A 1 106 ? 6.356 14.501 3.560 1.00 87.50 106 GLY A C 1
ATOM 809 O O . GLY A 1 106 ? 7.295 14.275 4.323 1.00 87.50 106 GLY A O 1
ATOM 810 N N . GLY A 1 107 ? 5.809 13.537 2.809 1.00 89.19 107 GLY A N 1
ATOM 811 C CA . GLY A 1 107 ? 6.282 12.153 2.809 1.00 89.19 107 GLY A CA 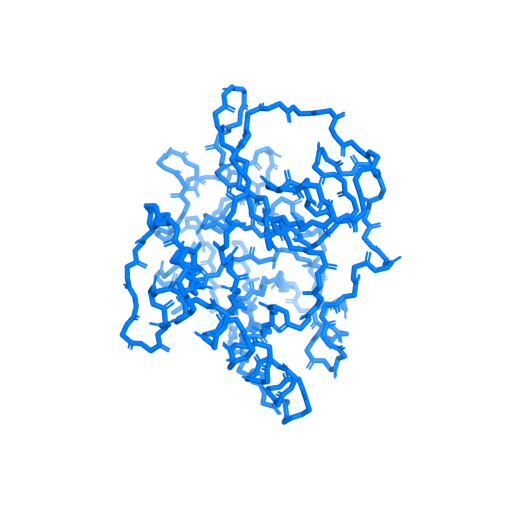1
ATOM 812 C C . GLY A 1 107 ? 7.760 12.029 2.414 1.00 89.19 107 GLY A C 1
ATOM 813 O O . GLY A 1 107 ? 8.208 12.626 1.436 1.00 89.19 107 GLY A O 1
ATOM 814 N N . LEU A 1 108 ? 8.527 11.213 3.149 1.00 92.69 108 LEU A N 1
ATOM 815 C CA . LEU A 1 108 ? 9.984 11.056 2.961 1.00 92.69 108 LEU A CA 1
ATOM 816 C C . LEU A 1 108 ? 10.382 10.556 1.561 1.00 92.69 108 LEU A C 1
ATOM 818 O O . LEU A 1 108 ? 11.517 10.769 1.131 1.00 92.69 108 LEU A O 1
ATOM 822 N N . TYR A 1 109 ? 9.448 9.905 0.868 1.00 95.00 109 TYR A N 1
ATOM 823 C CA . TYR A 1 109 ? 9.590 9.344 -0.473 1.00 95.00 109 TYR A CA 1
ATOM 824 C C . TYR A 1 109 ? 8.583 9.976 -1.450 1.00 95.00 109 TYR A C 1
ATOM 826 O O . TYR A 1 109 ? 8.183 9.360 -2.431 1.00 95.00 109 TYR A O 1
ATOM 834 N N . GLY A 1 110 ? 8.142 11.205 -1.176 1.00 94.19 110 GLY A N 1
ATOM 835 C CA . GLY A 1 110 ? 7.218 11.958 -2.020 1.00 94.19 110 GLY A CA 1
ATOM 836 C C . GLY A 1 110 ? 5.745 11.645 -1.776 1.00 94.19 110 GLY A C 1
ATOM 837 O O . GLY A 1 110 ? 5.387 10.896 -0.862 1.00 94.19 110 GLY A O 1
ATOM 838 N N . ALA A 1 111 ? 4.899 12.245 -2.612 1.00 94.94 111 ALA A N 1
ATOM 839 C CA . ALA A 1 111 ? 3.444 12.191 -2.522 1.00 94.94 111 ALA A CA 1
ATOM 840 C C . ALA A 1 111 ? 2.908 10.936 -3.224 1.00 94.94 111 ALA A C 1
ATOM 842 O O . ALA A 1 111 ? 2.561 10.959 -4.402 1.00 94.94 111 ALA A O 1
ATOM 843 N N . GLY A 1 112 ? 2.900 9.827 -2.491 1.00 96.19 112 GLY A N 1
ATOM 844 C CA . GLY A 1 112 ? 2.343 8.549 -2.924 1.00 96.19 112 GLY A CA 1
ATOM 845 C C . GLY A 1 112 ? 1.571 7.875 -1.795 1.00 96.19 112 GLY A C 1
ATOM 846 O O . GLY A 1 112 ? 1.459 8.407 -0.689 1.00 96.19 112 GLY A O 1
ATOM 847 N N . THR A 1 113 ? 1.051 6.681 -2.058 1.00 97.62 113 THR A N 1
ATOM 848 C CA . THR A 1 113 ? 0.387 5.863 -1.039 1.00 97.62 113 THR A CA 1
ATOM 849 C C . THR A 1 113 ? 1.407 4.949 -0.372 1.00 97.62 113 THR A C 1
ATOM 851 O O . THR A 1 113 ? 2.067 4.159 -1.045 1.00 97.62 113 THR A O 1
ATOM 854 N N . TYR A 1 114 ? 1.527 5.057 0.952 1.00 97.44 114 TYR A N 1
ATOM 855 C CA . TYR A 1 114 ? 2.519 4.336 1.749 1.00 97.44 114 TYR A CA 1
ATOM 856 C C . TYR A 1 114 ? 1.919 3.068 2.346 1.00 97.44 114 TYR A C 1
ATOM 858 O O . TYR A 1 114 ? 0.822 3.080 2.911 1.00 97.44 114 TYR A O 1
ATOM 866 N N . PHE A 1 115 ? 2.687 1.992 2.278 1.00 98.00 115 PHE A N 1
ATOM 867 C CA . PHE A 1 115 ? 2.354 0.689 2.823 1.00 98.00 115 PHE A CA 1
ATOM 868 C C . PHE A 1 115 ? 3.528 0.127 3.626 1.00 98.00 115 PHE A C 1
ATOM 870 O O . PHE A 1 115 ? 4.682 0.506 3.420 1.00 98.00 115 PHE A O 1
ATOM 877 N N . ALA A 1 116 ? 3.245 -0.816 4.522 1.00 95.50 116 ALA A N 1
ATOM 878 C CA . ALA A 1 116 ? 4.267 -1.543 5.266 1.00 95.50 116 ALA A CA 1
ATOM 879 C C . ALA A 1 116 ? 3.923 -3.030 5.377 1.00 95.50 116 ALA A C 1
ATOM 881 O O . ALA A 1 116 ? 2.757 -3.412 5.473 1.00 95.50 116 ALA A O 1
ATOM 882 N N . GLU A 1 117 ? 4.947 -3.879 5.409 1.00 92.81 117 GLU A N 1
ATOM 883 C CA . GLU A 1 117 ? 4.776 -5.320 5.644 1.00 92.81 117 GLU A CA 1
ATOM 884 C C . GLU A 1 117 ? 4.487 -5.631 7.121 1.00 92.81 117 GLU A C 1
ATOM 886 O O . GLU A 1 117 ? 3.795 -6.596 7.442 1.00 92.81 117 GLU A O 1
ATOM 891 N N . ASN A 1 118 ? 4.985 -4.787 8.032 1.00 91.31 118 ASN A N 1
ATOM 892 C CA . ASN A 1 118 ? 4.743 -4.919 9.460 1.00 91.31 118 ASN A CA 1
ATOM 893 C C . ASN A 1 118 ? 3.555 -4.048 9.874 1.00 91.31 118 ASN A C 1
ATOM 895 O O . ASN A 1 118 ? 3.601 -2.821 9.753 1.00 91.31 118 ASN A O 1
ATOM 899 N N . SER A 1 119 ? 2.531 -4.665 10.459 1.00 91.00 119 SER A N 1
ATOM 900 C CA . SER A 1 119 ? 1.339 -3.969 10.956 1.00 91.00 119 SER A CA 1
ATOM 901 C C . SER A 1 119 ? 1.676 -2.831 11.929 1.00 91.00 119 SER A C 1
ATOM 903 O O . SER A 1 119 ? 1.088 -1.755 11.848 1.00 91.00 119 SER A O 1
ATOM 905 N N . CYS A 1 120 ? 2.671 -3.014 12.804 1.00 88.88 120 CYS A N 1
ATOM 906 C CA . CYS A 1 120 ? 3.071 -2.017 13.802 1.00 88.88 120 CYS A CA 1
ATOM 907 C C . CYS A 1 120 ? 3.629 -0.708 13.207 1.00 88.88 120 CYS A C 1
ATOM 909 O O . CYS A 1 120 ? 3.581 0.333 13.867 1.00 88.88 120 CYS A O 1
ATOM 911 N N . LYS A 1 121 ? 4.123 -0.716 11.961 1.00 91.00 121 LYS A N 1
ATOM 912 C CA . LYS A 1 121 ? 4.482 0.520 11.252 1.00 91.00 121 LYS A CA 1
ATOM 913 C C . LYS A 1 121 ? 3.231 1.281 10.843 1.00 91.00 121 LYS A C 1
ATOM 915 O O . LYS A 1 121 ? 3.080 2.447 11.197 1.00 91.00 121 LYS A O 1
ATOM 920 N N . SER A 1 122 ? 2.311 0.601 10.170 1.00 92.88 122 SER A N 1
ATOM 921 C CA . SER A 1 122 ? 1.043 1.179 9.725 1.00 92.88 122 SER A CA 1
ATOM 922 C C . SER A 1 122 ? 0.187 1.663 10.905 1.00 92.88 122 SER A C 1
ATOM 924 O O . SER A 1 122 ? -0.426 2.722 10.824 1.00 92.88 122 SER A O 1
ATOM 926 N N . MET A 1 123 ? 0.252 0.996 12.059 1.00 89.25 123 MET A N 1
ATOM 927 C CA . MET A 1 123 ? -0.375 1.436 13.317 1.00 89.25 123 MET A CA 1
ATOM 928 C C . MET A 1 123 ? -0.017 2.856 13.771 1.00 89.25 123 MET A C 1
ATOM 930 O O . MET A 1 123 ? -0.804 3.501 14.459 1.00 89.25 123 MET A O 1
ATOM 934 N N . GLN A 1 124 ? 1.148 3.386 13.393 1.00 88.00 124 GLN A N 1
ATOM 935 C CA . GLN A 1 124 ? 1.527 4.762 13.747 1.00 88.00 124 GLN A CA 1
ATOM 936 C C . GLN A 1 124 ? 0.590 5.802 13.104 1.00 88.00 124 GLN A C 1
ATOM 938 O O . GLN A 1 124 ? 0.486 6.931 13.589 1.00 88.00 124 GLN A O 1
ATOM 943 N N . TYR A 1 125 ? -0.134 5.400 12.055 1.00 90.56 125 TYR A N 1
ATOM 944 C CA . TYR A 1 125 ? -1.052 6.231 11.281 1.00 90.56 125 TYR A CA 1
ATOM 945 C C . TYR A 1 125 ? -2.532 5.973 11.618 1.00 90.56 125 TYR A C 1
ATOM 947 O O . TYR A 1 125 ? -3.399 6.722 11.174 1.00 90.56 125 TYR A O 1
ATOM 955 N N . THR A 1 126 ? -2.846 4.990 12.469 1.00 89.88 126 THR A N 1
ATOM 956 C CA . THR A 1 126 ? -4.215 4.728 12.950 1.00 89.88 126 THR A CA 1
ATOM 957 C C . THR A 1 126 ? -4.522 5.629 14.152 1.00 89.88 126 THR A C 1
ATOM 959 O O . THR A 1 126 ? -4.478 5.203 15.307 1.00 89.88 126 THR A O 1
ATOM 962 N N . LYS A 1 127 ? -4.727 6.929 13.901 1.00 85.38 127 LYS A N 1
ATOM 963 C CA . LYS A 1 127 ? -4.686 7.956 14.960 1.00 85.38 127 LYS A CA 1
ATOM 964 C C . LYS A 1 127 ? -5.908 7.980 15.880 1.00 85.38 127 LYS A C 1
ATOM 966 O O . LYS A 1 127 ? -5.733 8.316 17.049 1.00 85.38 127 LYS A O 1
ATOM 971 N N . GLN A 1 128 ? -7.098 7.671 15.363 1.00 89.94 128 GLN A N 1
ATOM 972 C CA . GLN A 1 128 ? -8.371 7.810 16.080 1.00 89.94 128 GLN A CA 1
ATOM 973 C C . GLN A 1 128 ? -9.247 6.562 15.896 1.00 89.94 128 GLN A C 1
ATOM 975 O O . GLN A 1 128 ? -9.320 6.053 14.774 1.00 89.94 128 GLN A O 1
ATOM 980 N N . PRO A 1 129 ? -9.913 6.069 16.955 1.00 92.81 129 PRO A N 1
ATOM 981 C CA . PRO A 1 129 ? -10.899 5.005 16.837 1.00 92.81 129 PRO A CA 1
ATOM 982 C C . PRO A 1 129 ? -12.259 5.535 16.350 1.00 92.81 129 PRO A C 1
ATOM 984 O O . PRO A 1 129 ? -12.510 6.740 16.327 1.00 92.81 129 PRO A O 1
ATOM 987 N N . ASN A 1 130 ? -13.164 4.626 15.988 1.00 93.31 130 ASN A N 1
ATOM 988 C CA . ASN A 1 130 ? -14.575 4.936 15.751 1.00 93.31 130 ASN A CA 1
ATOM 989 C C . ASN A 1 130 ? -15.343 5.130 17.080 1.00 93.31 130 ASN A C 1
ATOM 991 O O . ASN A 1 130 ? -14.787 4.984 18.170 1.00 93.31 130 ASN A O 1
ATOM 995 N N . SER A 1 131 ? -16.649 5.407 17.001 1.00 93.44 131 SER A N 1
ATOM 996 C CA . SER A 1 131 ? -17.523 5.584 18.176 1.00 93.44 131 SER A CA 1
ATOM 997 C C . SER A 1 131 ? -17.624 4.351 19.085 1.00 93.44 131 SER A C 1
ATOM 999 O O . SER A 1 131 ? -17.985 4.477 20.251 1.00 93.44 131 SER A O 1
ATOM 1001 N N . SER A 1 132 ? -17.283 3.162 18.584 1.00 93.44 132 SER A N 1
ATOM 1002 C CA . SER A 1 132 ? -17.229 1.912 19.350 1.00 93.44 132 SER A CA 1
ATOM 1003 C C . SER A 1 132 ? -15.847 1.633 19.954 1.00 93.44 132 SER A C 1
ATOM 1005 O O . SER A 1 132 ? -15.644 0.570 20.551 1.00 93.44 132 SER A O 1
ATOM 1007 N N . GLY A 1 133 ? -14.894 2.561 19.815 1.00 93.44 133 GLY A N 1
ATOM 1008 C CA . GLY A 1 133 ? -13.525 2.427 20.307 1.00 93.44 133 GLY A CA 1
ATOM 1009 C C . GLY A 1 133 ? -12.631 1.539 19.436 1.00 93.44 133 GLY A C 1
ATOM 1010 O O . GLY A 1 133 ? -11.606 1.069 19.918 1.00 93.44 133 GLY A O 1
ATOM 1011 N N . GLU A 1 134 ? -13.013 1.263 18.187 1.00 94.12 134 GLU A N 1
ATOM 1012 C CA . GLU A 1 134 ? -12.247 0.409 17.272 1.00 94.12 134 GLU A CA 1
ATOM 1013 C C . GLU A 1 134 ? -11.355 1.240 16.351 1.00 94.12 134 GLU A C 1
ATOM 1015 O O . GLU A 1 134 ? -11.811 2.167 15.680 1.00 94.12 134 GLU A O 1
ATOM 1020 N N . PHE A 1 135 ? -10.087 0.862 16.270 1.00 93.94 135 PHE A N 1
ATOM 1021 C CA . PHE A 1 135 ? -9.148 1.354 15.272 1.00 93.94 135 PHE A CA 1
ATOM 1022 C C . PHE A 1 135 ? -9.294 0.564 13.974 1.00 93.94 135 PHE A C 1
ATOM 1024 O O . PHE A 1 135 ? -9.904 -0.507 13.938 1.00 93.94 135 PHE A O 1
ATOM 1031 N N . THR A 1 136 ? -8.732 1.096 12.890 1.00 94.62 136 THR A N 1
ATOM 1032 C CA . THR A 1 136 ? -8.836 0.490 11.565 1.00 94.62 136 THR A CA 1
ATOM 1033 C C . THR A 1 136 ? -7.482 0.415 10.883 1.00 94.62 136 THR A C 1
ATOM 1035 O O . THR A 1 136 ? -6.707 1.362 10.911 1.00 94.62 136 THR A O 1
ATOM 1038 N N . ILE A 1 137 ? -7.202 -0.715 10.244 1.00 95.75 137 ILE A N 1
ATOM 1039 C CA . ILE A 1 137 ? -6.046 -0.904 9.369 1.00 95.75 137 ILE A CA 1
ATOM 1040 C C . ILE A 1 137 ? -6.512 -1.627 8.104 1.00 95.75 137 ILE A C 1
ATOM 1042 O O . ILE A 1 137 ? -7.327 -2.548 8.173 1.00 95.75 137 ILE A O 1
ATOM 1046 N N . ILE A 1 138 ? -6.035 -1.191 6.944 1.00 98.06 138 ILE A N 1
ATOM 1047 C CA . ILE A 1 138 ? -6.370 -1.794 5.652 1.00 98.06 138 ILE A CA 1
ATOM 1048 C C . ILE A 1 138 ? -5.277 -2.796 5.293 1.00 98.06 138 ILE A C 1
ATOM 1050 O O . ILE A 1 138 ? -4.092 -2.502 5.446 1.00 98.06 138 ILE A O 1
ATOM 1054 N N . TYR A 1 139 ? -5.664 -3.965 4.794 1.00 97.88 139 TYR A N 1
ATOM 1055 C CA . TYR A 1 139 ? -4.757 -4.957 4.227 1.00 97.88 139 TYR A CA 1
ATOM 1056 C C . TYR A 1 139 ? -5.050 -5.081 2.732 1.00 97.88 139 TYR A C 1
ATOM 1058 O O . TYR A 1 139 ? -6.142 -5.493 2.339 1.00 97.88 139 TYR A O 1
ATOM 1066 N N . SER A 1 140 ? -4.104 -4.631 1.910 1.00 98.31 140 SER A N 1
ATOM 1067 C CA . SER A 1 140 ? -4.311 -4.380 0.479 1.00 98.31 140 SER A CA 1
ATOM 1068 C C . SER A 1 140 ? -3.415 -5.262 -0.369 1.00 98.31 140 SER A C 1
ATOM 1070 O O . SER A 1 140 ? -2.267 -5.480 0.012 1.00 98.31 140 SER A O 1
ATOM 1072 N N . ARG A 1 141 ? -3.897 -5.694 -1.539 1.00 98.25 141 ARG A N 1
ATOM 1073 C CA . ARG A 1 141 ? -3.012 -6.168 -2.610 1.00 98.25 141 ARG A CA 1
ATOM 1074 C C . ARG A 1 141 ? -2.314 -4.970 -3.231 1.00 98.25 141 ARG A C 1
ATOM 1076 O O . ARG A 1 141 ? -2.971 -3.968 -3.516 1.00 98.25 141 ARG A O 1
ATOM 1083 N N . VAL A 1 142 ? -1.012 -5.080 -3.452 1.00 98.69 142 VAL A N 1
ATOM 1084 C CA . VAL A 1 142 ? -0.178 -4.014 -4.010 1.00 98.69 142 VAL A CA 1
ATOM 1085 C C . VAL A 1 142 ? 0.736 -4.609 -5.076 1.00 98.69 142 VAL A C 1
ATOM 1087 O O . VAL A 1 142 ? 1.439 -5.582 -4.815 1.00 98.69 142 VAL A O 1
ATOM 1090 N N . LEU A 1 143 ? 0.712 -4.033 -6.279 1.00 98.62 143 LEU A N 1
ATOM 1091 C CA . LEU A 1 143 ? 1.603 -4.380 -7.388 1.00 98.62 143 LEU A CA 1
ATOM 1092 C C . LEU A 1 143 ? 2.856 -3.509 -7.308 1.00 98.62 143 LEU A C 1
ATOM 1094 O O . LEU A 1 143 ? 2.776 -2.306 -7.554 1.00 98.62 143 LEU A O 1
ATOM 1098 N N . LEU A 1 144 ? 4.002 -4.094 -6.960 1.00 98.44 144 LEU A N 1
ATOM 1099 C CA . LEU A 1 144 ? 5.241 -3.326 -6.798 1.00 98.44 144 LEU A CA 1
ATOM 1100 C C . LEU A 1 144 ? 6.082 -3.239 -8.078 1.00 98.44 144 LEU A C 1
ATOM 1102 O O . LEU A 1 144 ? 6.842 -2.281 -8.210 1.00 98.44 144 LEU A O 1
ATOM 1106 N N . GLY A 1 145 ? 5.948 -4.187 -9.012 1.00 97.88 145 GLY A N 1
ATOM 1107 C CA . GLY A 1 145 ? 6.649 -4.164 -10.301 1.00 97.88 145 GLY A CA 1
ATOM 1108 C C . GLY A 1 145 ? 8.158 -3.936 -10.169 1.00 97.88 145 GLY A C 1
ATOM 1109 O O . GLY A 1 145 ? 8.788 -4.431 -9.225 1.00 97.88 145 GLY A O 1
ATOM 1110 N N . HIS A 1 146 ? 8.736 -3.171 -11.100 1.00 97.56 146 HIS A N 1
ATOM 1111 C CA . HIS A 1 146 ? 10.105 -2.660 -11.011 1.00 97.56 146 HIS A CA 1
ATOM 1112 C C . HIS A 1 146 ? 10.203 -1.633 -9.888 1.00 97.56 146 HIS A C 1
ATOM 1114 O O . HIS A 1 146 ? 9.941 -0.448 -10.091 1.00 97.56 146 HIS A O 1
ATOM 1120 N N . ALA A 1 147 ? 10.612 -2.078 -8.706 1.00 97.69 147 ALA A N 1
ATOM 1121 C CA . ALA A 1 147 ? 10.807 -1.199 -7.566 1.00 97.69 147 ALA A CA 1
ATOM 1122 C C . ALA A 1 147 ? 12.150 -0.460 -7.610 1.00 97.69 147 ALA A C 1
ATOM 1124 O O . ALA A 1 147 ? 13.206 -1.055 -7.828 1.00 97.69 147 ALA A O 1
ATOM 1125 N N . PHE A 1 148 ? 12.119 0.836 -7.308 1.00 97.56 148 PHE A N 1
ATOM 1126 C CA . PHE A 1 148 ? 13.311 1.606 -6.972 1.00 97.56 148 PHE A CA 1
ATOM 1127 C C . PHE A 1 148 ? 13.658 1.407 -5.492 1.00 97.56 148 PHE A C 1
ATOM 1129 O O . PHE A 1 148 ? 12.850 1.713 -4.615 1.00 97.56 148 PHE A O 1
ATOM 1136 N N . HIS A 1 149 ? 14.864 0.926 -5.195 1.00 95.94 149 HIS A N 1
ATOM 1137 C CA . HIS A 1 149 ? 15.312 0.692 -3.822 1.00 95.94 149 HIS A CA 1
ATOM 1138 C C . HIS A 1 149 ? 16.107 1.880 -3.275 1.00 95.94 149 HIS A C 1
ATOM 1140 O O . HIS A 1 149 ? 17.034 2.364 -3.920 1.00 95.94 149 HIS A O 1
ATOM 1146 N N . THR A 1 150 ? 15.783 2.336 -2.061 1.00 94.69 150 THR A N 1
ATOM 1147 C CA . THR A 1 150 ? 16.479 3.471 -1.433 1.00 94.69 150 THR A CA 1
ATOM 1148 C C . THR A 1 150 ? 16.556 3.372 0.088 1.00 94.69 150 THR A C 1
ATOM 1150 O O . THR A 1 150 ? 15.677 2.811 0.739 1.00 94.69 150 THR A O 1
ATOM 1153 N N . SER A 1 151 ? 17.596 3.977 0.660 1.00 92.81 151 SER A N 1
ATOM 1154 C CA . SER A 1 151 ? 17.724 4.276 2.093 1.00 92.81 151 SER A CA 1
ATOM 1155 C C . SER A 1 151 ? 17.701 5.786 2.389 1.00 92.81 151 SER A C 1
ATOM 1157 O O . SER A 1 151 ? 17.727 6.192 3.552 1.00 92.81 151 SER A O 1
ATOM 1159 N N . ALA A 1 152 ? 17.649 6.631 1.351 1.00 89.94 152 ALA A N 1
ATOM 1160 C CA . ALA A 1 152 ? 17.703 8.088 1.458 1.00 89.94 152 ALA A CA 1
ATOM 1161 C C . ALA A 1 152 ? 16.323 8.690 1.766 1.00 89.94 152 ALA A C 1
ATOM 1163 O O . ALA A 1 152 ? 15.361 8.444 1.042 1.00 89.94 152 ALA A O 1
ATOM 1164 N N . ARG A 1 153 ? 16.241 9.520 2.814 1.00 82.50 153 ARG A N 1
ATOM 1165 C CA . ARG A 1 153 ? 14.991 9.959 3.471 1.00 82.50 153 ARG A CA 1
ATOM 1166 C C . ARG A 1 153 ? 14.569 11.406 3.183 1.00 82.50 153 ARG A C 1
ATOM 1168 O O . ARG A 1 153 ? 14.016 12.069 4.051 1.00 82.50 153 ARG A O 1
ATOM 1175 N N . SER A 1 154 ? 14.848 11.930 1.997 1.00 80.88 154 SER A N 1
ATOM 1176 C CA . SER A 1 154 ? 14.639 13.357 1.692 1.00 80.88 154 SER A CA 1
ATOM 1177 C C . SER A 1 154 ? 14.071 13.602 0.296 1.00 80.88 154 SER A C 1
ATOM 1179 O O . SER A 1 154 ? 14.379 14.607 -0.336 1.00 80.88 154 SER A O 1
ATOM 1181 N N . GLN A 1 155 ? 13.245 12.681 -0.196 1.00 84.81 155 GLN A N 1
ATOM 1182 C CA . GLN A 1 155 ? 12.724 12.694 -1.563 1.00 84.81 155 GLN A CA 1
ATOM 1183 C C . GLN A 1 155 ? 11.298 13.256 -1.641 1.00 84.81 155 GLN A C 1
ATOM 1185 O O . GLN A 1 155 ? 10.450 12.770 -2.385 1.00 84.81 155 GLN A O 1
ATOM 1190 N N . THR A 1 156 ? 11.027 14.311 -0.870 1.00 84.31 156 THR A N 1
ATOM 1191 C CA . THR A 1 156 ? 9.685 14.902 -0.686 1.00 84.31 156 THR A CA 1
ATOM 1192 C C . THR A 1 156 ? 9.078 15.478 -1.973 1.00 84.31 156 THR A C 1
ATOM 1194 O O . THR A 1 156 ? 7.864 15.641 -2.096 1.00 84.31 156 THR A O 1
ATOM 1197 N N . GLN A 1 157 ? 9.911 15.757 -2.976 1.00 88.56 157 GLN A N 1
ATOM 1198 C CA . GLN A 1 157 ? 9.488 16.325 -4.257 1.00 88.56 157 GLN A CA 1
ATOM 1199 C C . GLN A 1 157 ? 8.866 15.291 -5.209 1.00 88.56 157 GLN A C 1
ATOM 1201 O O . GLN A 1 157 ? 8.237 15.677 -6.194 1.00 88.56 157 GLN A O 1
ATOM 1206 N N . TRP A 1 158 ? 9.028 13.986 -4.959 1.00 93.69 158 TRP A N 1
ATOM 1207 C CA . TRP A 1 158 ? 8.534 12.968 -5.885 1.00 93.69 158 TRP A CA 1
ATOM 1208 C C . TRP A 1 158 ? 7.000 12.960 -5.967 1.00 93.69 158 TRP A C 1
ATOM 1210 O O . TRP A 1 158 ? 6.288 13.088 -4.969 1.00 93.69 158 TRP A O 1
ATOM 1220 N N . ARG A 1 159 ? 6.500 12.823 -7.199 1.00 93.75 159 ARG A N 1
ATOM 1221 C CA . ARG A 1 159 ? 5.079 12.604 -7.546 1.00 93.75 159 ARG A CA 1
ATOM 1222 C C . ARG A 1 159 ? 4.856 11.277 -8.273 1.00 93.75 159 ARG A C 1
ATOM 1224 O O . ARG A 1 159 ? 3.726 10.891 -8.525 1.00 93.75 159 ARG A O 1
ATOM 1231 N N . ARG A 1 160 ? 5.953 10.617 -8.639 1.00 95.50 160 ARG A N 1
ATOM 1232 C CA . ARG A 1 160 ? 6.042 9.284 -9.224 1.00 95.50 160 ARG A CA 1
ATOM 1233 C C . ARG A 1 160 ? 7.377 8.671 -8.810 1.00 95.50 160 ARG A C 1
ATOM 1235 O O . ARG A 1 160 ? 8.266 9.409 -8.373 1.00 95.50 160 ARG A O 1
ATOM 1242 N N . ALA A 1 161 ? 7.536 7.363 -8.976 1.00 96.56 161 ALA A N 1
ATOM 1243 C CA . ALA A 1 161 ? 8.819 6.723 -8.726 1.00 96.56 161 ALA A CA 1
ATOM 1244 C C . ALA A 1 161 ? 9.891 7.221 -9.727 1.00 96.56 161 ALA A C 1
ATOM 1246 O O . ALA A 1 161 ? 9.542 7.620 -10.844 1.00 96.56 161 ALA A O 1
ATOM 1247 N N . PRO A 1 162 ? 11.184 7.214 -9.353 1.00 95.69 162 PRO A N 1
ATOM 1248 C CA . PRO A 1 162 ? 12.271 7.641 -10.233 1.00 95.69 162 PRO A CA 1
ATOM 1249 C C . PRO A 1 162 ? 12.330 6.860 -11.541 1.00 95.69 162 PRO A C 1
ATOM 1251 O O . PRO A 1 162 ? 11.856 5.731 -11.624 1.00 95.69 162 PRO A O 1
ATOM 1254 N N . ASP A 1 163 ? 12.998 7.416 -12.540 1.00 95.75 163 ASP A N 1
ATOM 1255 C CA . ASP A 1 163 ? 13.201 6.753 -13.825 1.00 95.75 163 ASP A CA 1
ATOM 1256 C C . ASP A 1 163 ? 14.228 5.623 -13.719 1.00 95.75 163 ASP A C 1
ATOM 1258 O O . ASP A 1 163 ? 15.310 5.802 -13.161 1.00 95.75 163 ASP A O 1
ATOM 1262 N N . ARG A 1 164 ? 13.888 4.445 -14.258 1.00 94.38 164 ARG A N 1
ATOM 1263 C CA . ARG A 1 164 ? 14.849 3.344 -14.469 1.00 94.38 164 ARG A CA 1
ATOM 1264 C C . ARG A 1 164 ? 15.614 3.508 -15.775 1.00 94.38 164 ARG A C 1
ATOM 1266 O O . ARG A 1 164 ? 16.748 3.061 -15.900 1.00 94.38 164 ARG A O 1
ATOM 1273 N N . GLN A 1 165 ? 14.975 4.154 -16.742 1.00 92.25 165 GLN A N 1
ATOM 1274 C CA . GLN A 1 165 ? 15.542 4.614 -18.004 1.00 92.25 165 GLN A CA 1
ATOM 1275 C C . GLN A 1 165 ? 14.886 5.961 -18.328 1.00 92.25 165 GLN A C 1
ATOM 1277 O O . GLN A 1 165 ? 13.768 6.189 -17.866 1.00 92.25 165 GLN A O 1
ATOM 1282 N N . PRO A 1 166 ? 15.521 6.851 -19.107 1.00 94.25 166 PRO A N 1
ATOM 1283 C CA . PRO A 1 166 ? 14.935 8.148 -19.442 1.00 94.25 166 PRO A CA 1
ATOM 1284 C C . PRO A 1 166 ? 13.499 8.025 -19.974 1.00 94.25 166 PRO A C 1
ATOM 1286 O O . PRO A 1 166 ? 13.265 7.385 -20.997 1.00 94.25 166 PRO A O 1
ATOM 1289 N N . GLY A 1 167 ? 12.534 8.616 -19.265 1.00 91.50 167 GLY A N 1
ATOM 1290 C CA . GLY A 1 167 ? 11.115 8.583 -19.629 1.00 91.50 167 GLY A CA 1
ATOM 1291 C C . GLY A 1 167 ? 10.350 7.347 -19.144 1.00 91.50 167 GLY A C 1
ATOM 1292 O O . GLY A 1 167 ? 9.120 7.353 -19.185 1.00 91.50 167 GLY A O 1
ATOM 1293 N N . LEU A 1 168 ? 11.040 6.329 -18.624 1.00 92.75 168 LEU A N 1
ATOM 1294 C CA . LEU A 1 168 ? 10.457 5.098 -18.098 1.00 92.75 168 LEU A CA 1
ATOM 1295 C C . LEU A 1 168 ? 10.596 5.065 -16.565 1.00 92.75 168 LEU A C 1
ATOM 1297 O O . LEU A 1 168 ? 11.667 4.713 -16.055 1.00 92.75 168 LEU A O 1
ATOM 1301 N N . PRO A 1 169 ? 9.539 5.423 -15.813 1.00 95.81 169 PRO A N 1
ATOM 1302 C CA . PRO A 1 169 ? 9.559 5.366 -14.357 1.00 95.81 169 PRO A CA 1
ATOM 1303 C C . PRO A 1 169 ? 9.655 3.922 -13.857 1.00 95.81 169 PRO A C 1
ATOM 1305 O O . PRO A 1 169 ? 9.275 2.974 -14.542 1.00 95.81 169 PRO A O 1
ATOM 1308 N N . HIS A 1 170 ? 10.161 3.746 -12.645 1.00 97.88 170 HIS A N 1
ATOM 1309 C CA . HIS A 1 170 ? 9.875 2.563 -11.837 1.00 97.88 170 HIS A CA 1
ATOM 1310 C C . HIS A 1 170 ? 8.370 2.495 -11.516 1.00 97.88 170 HIS A C 1
ATOM 1312 O O . HIS A 1 170 ? 7.660 3.497 -11.601 1.00 97.88 170 HIS A O 1
ATOM 1318 N N . ASP A 1 171 ? 7.886 1.322 -11.116 1.00 98.19 171 ASP A N 1
ATOM 1319 C CA . ASP A 1 171 ? 6.476 1.140 -10.745 1.00 98.19 171 ASP A CA 1
ATOM 1320 C C . ASP A 1 171 ? 6.224 1.500 -9.273 1.00 98.19 171 ASP A C 1
ATOM 1322 O O . ASP A 1 171 ? 5.124 1.890 -8.887 1.00 98.19 171 ASP A O 1
ATOM 1326 N N . SER A 1 172 ? 7.242 1.374 -8.421 1.00 98.31 172 SER A N 1
ATOM 1327 C CA . SER A 1 172 ? 7.135 1.655 -6.989 1.00 98.31 172 SER A CA 1
ATOM 1328 C C . SER A 1 172 ? 8.478 2.062 -6.384 1.00 98.31 172 SER A C 1
ATOM 1330 O O . SER A 1 172 ? 9.525 1.991 -7.031 1.00 98.31 172 SER A O 1
ATOM 1332 N N . VAL A 1 173 ? 8.453 2.484 -5.121 1.00 98.00 173 VAL A N 1
ATOM 1333 C CA . VAL A 1 173 ? 9.649 2.687 -4.297 1.00 98.00 173 VAL A CA 1
ATOM 1334 C C . VAL A 1 173 ? 9.612 1.726 -3.113 1.00 98.00 173 VAL A C 1
ATOM 1336 O O . VAL A 1 173 ? 8.611 1.640 -2.403 1.00 98.00 173 VAL A O 1
ATOM 1339 N N . VAL A 1 174 ? 10.728 1.040 -2.871 1.00 97.06 174 VAL A N 1
ATOM 1340 C CA . VAL A 1 174 ? 10.971 0.231 -1.674 1.00 97.06 174 VAL A CA 1
ATOM 1341 C C . VAL A 1 174 ? 12.031 0.931 -0.841 1.00 97.06 174 VAL A C 1
ATOM 1343 O O . VAL A 1 174 ? 13.212 0.974 -1.192 1.00 97.06 174 VAL A O 1
ATOM 1346 N N . ALA A 1 175 ? 11.602 1.476 0.287 1.00 95.31 175 ALA A N 1
ATOM 1347 C CA . ALA A 1 175 ? 12.472 2.180 1.202 1.00 95.31 175 ALA A CA 1
ATOM 1348 C C . ALA A 1 175 ? 12.886 1.285 2.374 1.00 95.31 175 ALA A C 1
ATOM 1350 O O . ALA A 1 175 ? 12.045 0.781 3.125 1.00 95.31 175 ALA A O 1
ATOM 1351 N N . SER A 1 176 ? 14.191 1.098 2.555 1.00 92.19 176 SER A N 1
ATOM 1352 C CA . SER A 1 176 ? 14.756 0.236 3.597 1.00 92.19 176 SER A CA 1
ATOM 1353 C C . SER A 1 176 ? 16.178 0.651 3.976 1.00 92.19 176 SER A C 1
ATOM 1355 O O . SER A 1 176 ? 16.934 1.105 3.121 1.00 92.19 176 SER A O 1
ATOM 1357 N N . GLY A 1 177 ? 16.572 0.434 5.234 1.00 84.56 177 GLY A N 1
ATOM 1358 C CA . GLY A 1 177 ? 17.935 0.692 5.709 1.00 84.56 177 GLY A CA 1
ATOM 1359 C C . GLY A 1 177 ? 18.179 2.121 6.211 1.00 84.56 177 GLY A C 1
ATOM 1360 O O . GLY A 1 177 ? 17.260 2.923 6.370 1.00 84.56 177 GLY A O 1
ATOM 1361 N N . GLY A 1 178 ? 19.436 2.439 6.531 1.00 82.19 178 GLY A N 1
ATOM 1362 C CA . GLY A 1 178 ? 19.778 3.675 7.244 1.00 82.19 178 GLY A CA 1
ATOM 1363 C C . GLY A 1 178 ? 19.142 3.696 8.638 1.00 82.19 178 GLY A C 1
ATOM 1364 O O . GLY A 1 178 ? 19.200 2.711 9.366 1.00 82.19 178 GLY A O 1
ATOM 1365 N N . SER A 1 179 ? 18.479 4.795 9.001 1.00 80.06 179 SER A N 1
ATOM 1366 C CA . SER A 1 179 ? 17.699 4.894 10.245 1.00 80.06 179 SER A CA 1
ATOM 1367 C C . SER A 1 179 ? 16.269 4.328 10.121 1.00 80.06 179 SER A C 1
ATOM 1369 O O . SER A 1 179 ? 15.427 4.563 10.994 1.00 80.06 179 SER A O 1
ATOM 1371 N N . GLN A 1 180 ? 15.950 3.629 9.021 1.00 82.75 180 GLN A N 1
ATOM 1372 C CA . GLN A 1 180 ? 14.641 3.022 8.776 1.00 82.75 180 GLN A CA 1
ATOM 1373 C C . GLN A 1 180 ? 14.531 1.620 9.351 1.00 82.75 180 GLN A C 1
ATOM 1375 O O . GLN A 1 180 ? 15.109 0.671 8.834 1.00 82.75 180 GLN A O 1
ATOM 1380 N N . VAL A 1 181 ? 13.713 1.511 10.397 1.00 85.44 181 VAL A N 1
ATOM 1381 C CA . VAL A 1 181 ? 13.435 0.250 11.089 1.00 85.44 181 VAL A CA 1
ATOM 1382 C C . VAL A 1 181 ? 12.496 -0.654 10.280 1.00 85.44 181 VAL A C 1
ATOM 1384 O O . VAL A 1 181 ? 12.702 -1.859 10.229 1.00 85.44 181 VAL A O 1
ATOM 1387 N N . HIS A 1 182 ? 11.483 -0.087 9.620 1.00 90.56 182 HIS A N 1
ATOM 1388 C CA . HIS A 1 182 ? 10.491 -0.839 8.844 1.00 90.56 182 HIS A CA 1
ATOM 1389 C C . HIS A 1 182 ? 10.661 -0.591 7.353 1.00 90.56 182 HIS A C 1
ATOM 1391 O O . HIS A 1 182 ? 10.790 0.565 6.955 1.00 90.56 182 HIS A O 1
ATOM 1397 N N . ARG A 1 183 ? 10.582 -1.634 6.521 1.00 93.25 183 ARG A N 1
ATOM 1398 C CA . ARG A 1 183 ? 10.469 -1.414 5.076 1.00 93.25 183 ARG A CA 1
ATOM 1399 C C . ARG A 1 183 ? 9.137 -0.739 4.764 1.00 93.25 183 ARG A C 1
ATOM 1401 O O . ARG A 1 183 ? 8.090 -1.158 5.261 1.00 93.25 183 ARG A O 1
ATOM 1408 N N . GLU A 1 184 ? 9.201 0.305 3.951 1.00 95.69 184 GLU A N 1
ATOM 1409 C CA . GLU A 1 184 ? 8.033 1.030 3.459 1.00 95.69 184 GLU A CA 1
ATOM 1410 C C . GLU A 1 184 ? 7.971 0.882 1.943 1.00 95.69 184 GLU A C 1
ATOM 1412 O O . GLU A 1 184 ? 8.999 0.887 1.265 1.00 95.69 184 GLU A O 1
ATOM 1417 N N . PHE A 1 185 ? 6.759 0.730 1.429 1.00 97.88 185 PHE A N 1
ATOM 1418 C CA . PHE A 1 185 ? 6.480 0.493 0.022 1.00 97.88 185 PHE A CA 1
ATOM 1419 C C . PHE A 1 185 ? 5.559 1.602 -0.466 1.00 97.88 185 PHE A C 1
ATOM 1421 O O . PHE A 1 185 ? 4.513 1.838 0.141 1.00 97.88 185 PHE A O 1
ATOM 1428 N N . ILE A 1 186 ? 5.961 2.302 -1.520 1.00 98.06 186 ILE A N 1
ATOM 1429 C CA . ILE A 1 186 ? 5.265 3.491 -2.002 1.00 98.06 186 ILE A CA 1
ATOM 1430 C C . ILE A 1 186 ? 4.872 3.279 -3.455 1.00 98.06 186 ILE A C 1
ATOM 1432 O O . ILE A 1 186 ? 5.713 2.959 -4.295 1.00 98.06 186 ILE A O 1
ATOM 1436 N N . VAL A 1 187 ? 3.591 3.481 -3.737 1.00 98.19 187 VAL A N 1
ATOM 1437 C CA . VAL A 1 187 ? 3.022 3.473 -5.089 1.00 98.19 187 VAL A CA 1
ATOM 1438 C C . VAL A 1 187 ? 2.399 4.830 -5.386 1.00 98.19 187 VAL A C 1
ATOM 1440 O O . VAL A 1 187 ? 1.898 5.506 -4.484 1.00 98.19 187 VAL A O 1
ATOM 1443 N N . TYR A 1 188 ? 2.437 5.226 -6.653 1.00 97.50 188 TYR A N 1
ATOM 1444 C CA . TYR A 1 188 ? 1.989 6.546 -7.113 1.00 97.50 188 TYR A CA 1
ATOM 1445 C C . TYR A 1 188 ? 0.848 6.454 -8.132 1.00 97.50 188 TYR A C 1
ATOM 1447 O O . TYR A 1 188 ? 0.442 7.464 -8.688 1.00 97.50 188 TYR A O 1
ATOM 1455 N N . ASP A 1 189 ? 0.339 5.248 -8.376 1.00 97.75 189 ASP A N 1
ATOM 1456 C CA . ASP A 1 189 ? -0.840 4.987 -9.194 1.00 97.75 189 ASP A CA 1
ATOM 1457 C C . ASP A 1 189 ? -1.797 4.123 -8.371 1.00 97.75 189 ASP A C 1
ATOM 1459 O O . ASP A 1 189 ? -1.496 2.973 -8.031 1.00 97.75 189 ASP A O 1
ATOM 1463 N N . ARG A 1 190 ? -2.967 4.670 -8.038 1.00 97.12 190 ARG A N 1
ATOM 1464 C CA . ARG A 1 190 ? -4.014 3.945 -7.308 1.00 97.12 190 ARG A CA 1
ATOM 1465 C C . ARG A 1 190 ? -4.410 2.614 -7.945 1.00 97.12 190 ARG A C 1
ATOM 1467 O O . ARG A 1 190 ? -4.799 1.702 -7.215 1.00 97.12 190 ARG A O 1
ATOM 1474 N N . ALA A 1 191 ? -4.302 2.461 -9.268 1.00 98.25 191 ALA A N 1
ATOM 1475 C CA . ALA A 1 191 ? -4.654 1.216 -9.947 1.00 98.25 191 ALA A CA 1
ATOM 1476 C C . ALA A 1 191 ? -3.697 0.063 -9.593 1.00 98.25 191 ALA A C 1
ATOM 1478 O O . ALA A 1 191 ? -4.060 -1.098 -9.766 1.00 98.25 191 ALA A O 1
ATOM 1479 N N . GLN A 1 192 ? -2.519 0.348 -9.021 1.00 98.69 192 GLN A N 1
ATOM 1480 C CA . GLN A 1 192 ? -1.610 -0.669 -8.477 1.00 98.69 192 GLN A CA 1
ATOM 1481 C C . GLN A 1 192 ? -2.095 -1.282 -7.155 1.00 98.69 192 GLN A C 1
ATOM 1483 O O . GLN A 1 192 ? -1.421 -2.149 -6.598 1.00 98.69 192 GLN A O 1
ATOM 1488 N N . THR A 1 193 ? -3.238 -0.841 -6.623 1.00 98.62 193 THR A N 1
ATOM 1489 C CA . THR A 1 193 ? -3.708 -1.227 -5.289 1.00 98.62 193 THR A CA 1
ATOM 1490 C C . THR A 1 193 ? -5.146 -1.726 -5.298 1.00 98.62 193 THR A C 1
ATOM 1492 O O . THR A 1 193 ? -5.999 -1.211 -6.019 1.00 98.62 193 THR A O 1
ATOM 1495 N N . TYR A 1 194 ? -5.433 -2.704 -4.441 1.00 98.75 194 TYR A N 1
ATOM 1496 C CA . TYR A 1 194 ? -6.796 -3.115 -4.119 1.00 98.75 194 TYR A CA 1
ATOM 1497 C C . TYR A 1 194 ? -6.953 -3.260 -2.597 1.00 98.75 194 TYR A C 1
ATOM 1499 O O . TYR A 1 194 ? -6.311 -4.141 -2.012 1.00 98.75 194 TYR A O 1
ATOM 1507 N N . PRO A 1 195 ? -7.772 -2.418 -1.931 1.00 98.44 195 PRO A N 1
ATOM 1508 C CA . PRO A 1 195 ? -7.961 -2.453 -0.481 1.00 98.44 195 PRO A CA 1
ATOM 1509 C C . PRO A 1 195 ? -8.850 -3.634 -0.074 1.00 98.44 195 PRO A C 1
ATOM 1511 O O . PRO A 1 195 ? -10.015 -3.452 0.250 1.00 98.44 195 PRO A O 1
ATOM 1514 N N . GLU A 1 196 ? -8.324 -4.856 -0.127 1.00 98.25 196 GLU A N 1
ATOM 1515 C CA . GLU A 1 196 ? -9.133 -6.078 -0.036 1.00 98.25 196 GLU A CA 1
ATOM 1516 C C . GLU A 1 196 ? -9.788 -6.295 1.330 1.00 98.25 196 GLU A C 1
ATOM 1518 O O . GLU A 1 196 ? -10.907 -6.804 1.393 1.00 98.25 196 GLU A O 1
ATOM 1523 N N . PHE A 1 197 ? -9.129 -5.897 2.421 1.00 98.38 197 PHE A N 1
ATOM 1524 C CA . PHE A 1 197 ? -9.680 -6.055 3.764 1.00 98.38 197 PHE A CA 1
ATOM 1525 C C . PHE A 1 197 ? -9.569 -4.783 4.593 1.00 98.38 197 PHE A C 1
ATOM 1527 O O . PHE A 1 197 ? -8.510 -4.158 4.660 1.00 98.38 197 PHE A O 1
ATOM 1534 N N . ILE A 1 198 ? -10.640 -4.468 5.318 1.00 97.94 198 ILE A N 1
ATOM 1535 C CA . ILE A 1 198 ? -10.628 -3.522 6.429 1.00 97.94 198 ILE A CA 1
ATOM 1536 C C . ILE A 1 198 ? -10.668 -4.325 7.729 1.00 97.94 198 ILE A C 1
ATOM 1538 O O . ILE A 1 198 ? -11.611 -5.075 7.986 1.00 97.94 198 ILE A O 1
ATOM 1542 N N . ILE A 1 199 ? -9.641 -4.169 8.559 1.00 96.69 199 ILE A N 1
ATOM 1543 C CA . ILE A 1 199 ? -9.515 -4.855 9.844 1.00 96.69 199 ILE A CA 1
ATOM 1544 C C . ILE A 1 199 ? -9.806 -3.847 10.953 1.00 96.69 199 ILE A C 1
ATOM 1546 O O . ILE A 1 199 ? -9.098 -2.849 11.099 1.00 96.69 199 ILE A O 1
ATOM 1550 N N . TYR A 1 200 ? -10.832 -4.138 11.745 1.00 95.50 200 TYR A N 1
ATOM 1551 C CA . TYR A 1 200 ? -11.188 -3.408 12.954 1.00 95.50 200 TYR A CA 1
ATOM 1552 C C . TYR A 1 200 ? -10.615 -4.123 14.168 1.00 95.50 200 TYR A C 1
ATOM 1554 O O . TYR A 1 200 ? -10.703 -5.350 14.280 1.00 95.50 200 TYR A O 1
ATOM 1562 N N . PHE A 1 201 ? -10.018 -3.366 15.078 1.00 93.75 201 PHE A N 1
ATOM 1563 C CA . PHE A 1 201 ? -9.422 -3.927 16.281 1.00 93.75 201 PHE A CA 1
ATOM 1564 C C . PHE A 1 201 ? -9.432 -2.928 17.437 1.00 93.75 201 PHE A C 1
ATOM 1566 O O . PHE A 1 201 ? -9.526 -1.715 17.242 1.00 93.75 201 PHE A O 1
ATOM 1573 N N . LYS A 1 202 ? -9.307 -3.449 18.655 1.00 91.69 202 LYS A N 1
ATOM 1574 C CA . LYS A 1 202 ? -9.084 -2.676 19.882 1.00 91.69 202 LYS A CA 1
ATOM 1575 C C . LYS A 1 202 ? -7.701 -3.020 20.444 1.00 91.69 202 LYS A C 1
ATOM 1577 O O . LYS A 1 202 ? -7.333 -4.186 20.305 1.00 91.69 202 LYS A O 1
ATOM 1582 N N . PRO A 1 203 ? -6.933 -2.062 20.992 1.00 80.31 203 PRO A N 1
ATOM 1583 C CA . PRO A 1 203 ? -5.618 -2.325 21.582 1.00 80.31 203 PRO A CA 1
ATOM 1584 C C . PRO A 1 203 ? -5.670 -3.286 22.771 1.00 80.31 203 PRO A C 1
ATOM 1586 O O . PRO A 1 203 ? -6.713 -3.301 23.462 1.00 80.31 203 PRO A O 1
#

Nearest PDB structures (foldseek):
  8swz-assembly1_A  TM=7.858E-01  e=5.711E-11  Homo sapiens
  8swy-assembly2_B  TM=8.204E-01  e=1.715E-10  Homo sapiens
  8sx2-assembly2_B  TM=6.206E-01  e=3.775E-12  Homo sapiens
  8swz-assembly3_C  TM=6.377E-01  e=9.582E-11  Homo sapiens
  8sx1-assembly4_D  TM=6.340E-01  e=9.218E-10  Homo sapiens

Secondary structure (DSSP, 8-state):
-HHHHHH-S-TTGGG-STTSPPTTS-EEEEEEE---HHHHHHHHHHHHHHHHHHTSTT-PPPPPS----TTS-GGGTEEEEEEEE-HHHHHHHHHH---GGGS-TT-TT-SSEEEESSHHHHGGG-----TTS-EEEEEEEEE--SEEEE-----TT-SSPPEEETTEE-SEEEEEETTEEEEEEEES-GGGEEEEEEEEEE-

Mean predicted aligned error: 4.25 Å

Organism: Emiliania huxleyi (NCBI:txid2903)

Foldseek 3Di:
DLCQQQVQADPPQQCFDDPDGGSPPKFFPDKDFQDAPVLVVLLVVVVVVLVVQCPDVVSFFDFDPDDDDPPADRRQVWDKWKAFAEPVVLVVCSHPNDDLVPADLQFQQARFGKTFSGNRVNVVHQDAHDPV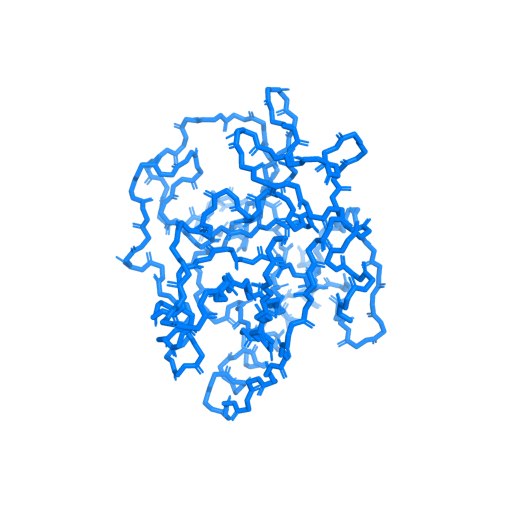QKTKMFIKTAGQGREDEDQGRHNSHDLAAPAPDVVHHGQWYWHDDDPDPT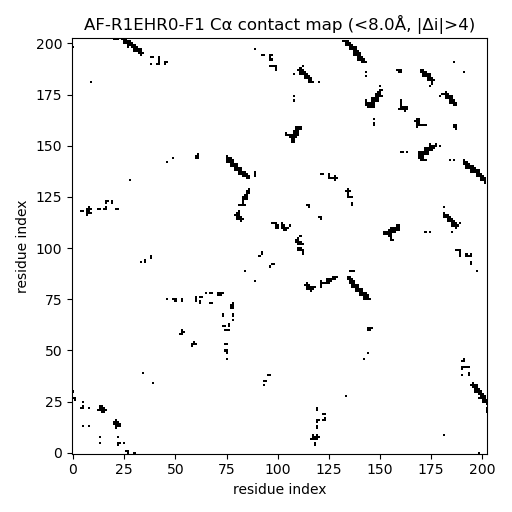IMITGNDRSRMDRGMMTIIHD